Protein AF-A0A350QE19-F1 (afdb_monomer)

Nearest PDB structures (foldseek):
  6smo-assembly1_C  TM=6.722E-01  e=1.053E-02  Photorhabdus laumondii subsp. laumondii TTO1
  6riw-assembly1_A  TM=6.433E-01  e=1.201E-02  Moritella marina
  7n7z-assembly1_B-2  TM=5.601E-01  e=2.483E-01  Syntrophomonas wolfei subsp. wolfei str. Goettingen G311
  5bp1-assembly1_A  TM=6.910E-01  e=1.375E+00  Mycolicibacterium smegmatis MC2 155
  5yo9-assembly1_B  TM=4.402E-01  e=1.673E-01  Acinetobacter baumannii

Secondary structure (DSSP, 8-state):
------------------TTTT---------S----------SEEEEEEEEEEEE---TTSHHHHHHHHHHHHHHT-SS-EEEEE---SS-HHHHHHHGGGGGGGGGG--TT-EEE-THHHH---GGGHHHHHHHHHHHHHHTTS--SEEEEEEE-TTSEEEEEEEEEEE---S---

pLDDT: mean 78.18, std 20.85, range [31.59, 98.0]

Sequence (177 aa):
MEQAAMTRAAAKVGQDADYSENLETEQIVWSEAAVAMALTQSDTGLRCHYLASDATVSTETDELAIGNLFDGASANTDGPLSWLYLADNGSSATTACWQPHYPRLAPVIDAATQLSFPAYFTGELGAAGGVYRLLHLYLGYLNAGHRGFTLQCEISQRLYRAVAVFSWQQASNISDS

Solvent-accessible surface area (backbone atoms only — not comparable to full-atom values): 11108 Å² total; per-residue (Å²): 142,81,82,85,85,81,87,75,87,76,82,84,81,84,74,81,77,78,77,78,81,76,75,72,71,72,79,81,78,70,71,94,63,84,86,89,82,87,87,74,94,65,64,54,48,81,39,77,70,38,75,51,71,46,80,51,87,60,91,87,60,68,83,54,55,54,37,53,47,34,41,52,47,38,75,55,44,99,54,56,30,35,33,35,34,51,53,43,65,87,45,69,70,52,38,61,67,45,59,86,39,51,71,51,35,52,91,24,50,56,96,76,40,40,83,44,52,67,30,78,78,73,44,88,53,67,86,39,41,61,57,52,49,50,50,53,52,51,52,28,41,76,69,66,74,44,65,66,32,32,38,41,38,42,70,47,96,74,48,38,32,36,35,37,33,33,30,78,44,65,66,73,75,96,74,88,127

Mean predicted aligned error: 12.22 Å

Foldseek 3Di:
DDDDDDDDDDDDDDDPPPPVPDPPVPPPPPQPDDDDDDDDDDLKFKDWQDKDKDQDQDPPPQQVRLLVQLLRVQVRFPAAAQEEEAPDQPDPVSCVSHVVNVCSNVSRHDPNYYYDHCCPVVPDSAPCPQVVVVVVVGVCVVVVVDAGKYKHWDAHPSGMIMIIIIHMDGNDDPPDD

Structure (mmCIF, N/CA/C/O backbone):
data_AF-A0A350QE19-F1
#
_entry.id   AF-A0A350QE19-F1
#
loop_
_atom_site.group_PDB
_atom_site.id
_atom_site.type_symbol
_atom_site.label_atom_id
_atom_site.label_alt_id
_atom_site.label_comp_id
_atom_site.label_asym_id
_atom_site.label_entity_id
_atom_site.label_seq_id
_atom_site.pdbx_PDB_ins_code
_atom_site.Cartn_x
_atom_site.Cartn_y
_atom_site.Cartn_z
_atom_site.occupancy
_atom_site.B_iso_or_equiv
_atom_site.auth_seq_id
_atom_site.auth_comp_id
_atom_site.auth_asym_id
_atom_site.auth_atom_id
_atom_site.pdbx_PDB_model_num
ATOM 1 N N . MET A 1 1 ? 24.628 -39.185 -76.462 1.00 40.03 1 MET A N 1
ATOM 2 C CA . MET A 1 1 ? 24.844 -40.217 -75.432 1.00 40.03 1 MET A CA 1
ATOM 3 C C . MET A 1 1 ? 25.310 -39.463 -74.201 1.00 40.03 1 MET A C 1
ATOM 5 O O . MET A 1 1 ? 26.484 -39.155 -74.103 1.00 40.03 1 MET A O 1
ATOM 9 N N . GLU A 1 2 ? 24.374 -39.039 -73.358 1.00 31.59 2 GLU A N 1
ATOM 10 C CA . GLU A 1 2 ? 24.668 -38.315 -72.119 1.00 31.59 2 GLU A CA 1
ATOM 11 C C . GLU A 1 2 ? 23.571 -38.706 -71.123 1.00 31.59 2 GLU A C 1
ATOM 13 O O . GLU A 1 2 ? 22.381 -38.581 -71.414 1.00 31.59 2 GLU A O 1
ATOM 18 N N . GLN A 1 3 ? 23.989 -39.373 -70.048 1.00 33.69 3 GLN A N 1
ATOM 19 C CA . GLN A 1 3 ? 23.134 -40.053 -69.078 1.00 33.69 3 GLN A CA 1
ATOM 20 C C . GLN A 1 3 ? 22.582 -39.077 -68.038 1.00 33.69 3 GLN A C 1
ATOM 22 O O . GLN A 1 3 ? 23.280 -38.191 -67.554 1.00 33.69 3 GLN A O 1
ATOM 27 N N . ALA A 1 4 ? 21.324 -39.312 -67.667 1.00 34.12 4 ALA A N 1
ATOM 28 C CA . ALA A 1 4 ? 20.612 -38.652 -66.586 1.00 34.12 4 ALA A CA 1
ATOM 29 C C . ALA A 1 4 ? 21.272 -38.907 -65.218 1.00 34.12 4 ALA A C 1
ATOM 31 O O . ALA A 1 4 ? 21.494 -40.056 -64.833 1.00 34.12 4 ALA A O 1
ATOM 32 N N . ALA A 1 5 ? 21.519 -37.839 -64.457 1.00 35.97 5 ALA A N 1
ATOM 33 C CA . ALA A 1 5 ? 21.893 -37.915 -63.050 1.00 35.97 5 ALA A CA 1
ATOM 34 C C . ALA A 1 5 ? 20.628 -37.888 -62.178 1.00 35.97 5 ALA A C 1
ATOM 36 O O . ALA A 1 5 ? 19.923 -36.886 -62.083 1.00 35.97 5 ALA A O 1
ATOM 37 N N . MET A 1 6 ? 20.342 -39.031 -61.562 1.00 33.28 6 MET A N 1
ATOM 38 C CA . MET A 1 6 ? 19.255 -39.264 -60.620 1.00 33.28 6 MET A CA 1
ATOM 39 C C . MET A 1 6 ? 19.839 -39.156 -59.203 1.00 33.28 6 MET A C 1
ATOM 41 O O . MET A 1 6 ? 20.458 -40.100 -58.714 1.00 33.28 6 MET A O 1
ATOM 45 N N . THR A 1 7 ? 19.699 -38.004 -58.543 1.00 33.50 7 THR A N 1
ATOM 46 C CA . THR A 1 7 ? 20.191 -37.828 -57.165 1.00 33.50 7 THR A CA 1
ATOM 47 C C . THR A 1 7 ? 19.128 -38.300 -56.179 1.00 33.50 7 THR A C 1
ATOM 49 O O . THR A 1 7 ? 18.079 -37.682 -56.006 1.00 33.50 7 THR A O 1
ATOM 52 N N . ARG A 1 8 ? 19.396 -39.449 -55.558 1.00 35.69 8 ARG A N 1
ATOM 53 C CA . ARG A 1 8 ? 18.557 -40.113 -54.559 1.00 35.69 8 ARG A CA 1
ATOM 54 C C . ARG A 1 8 ? 18.726 -39.412 -53.207 1.00 35.69 8 ARG A C 1
ATOM 56 O O . ARG A 1 8 ? 19.848 -39.253 -52.734 1.00 35.69 8 ARG A O 1
ATOM 63 N N . ALA A 1 9 ? 17.616 -39.016 -52.588 1.00 34.84 9 ALA A N 1
ATOM 64 C CA . ALA A 1 9 ? 17.582 -38.516 -51.218 1.00 34.84 9 ALA A CA 1
ATOM 65 C C . ALA A 1 9 ? 18.086 -39.597 -50.246 1.00 34.84 9 ALA A C 1
ATOM 67 O O . ALA A 1 9 ? 17.521 -40.690 -50.181 1.00 34.84 9 ALA A O 1
ATOM 68 N N . ALA A 1 10 ? 19.142 -39.290 -49.495 1.00 35.25 10 ALA A N 1
ATOM 69 C CA . ALA A 1 10 ? 19.570 -40.075 -48.348 1.00 35.25 10 ALA A CA 1
ATOM 70 C C . ALA A 1 10 ? 19.048 -39.385 -47.082 1.00 35.25 10 ALA A C 1
ATOM 72 O O . ALA A 1 10 ? 19.547 -38.334 -46.685 1.00 35.25 10 ALA A O 1
ATOM 73 N N . ALA A 1 11 ? 18.017 -39.969 -46.473 1.00 34.09 11 ALA A N 1
ATOM 74 C CA . ALA A 1 11 ? 17.573 -39.602 -45.138 1.00 34.09 11 ALA A CA 1
ATOM 75 C C . ALA A 1 11 ? 18.683 -39.949 -44.135 1.00 34.09 11 ALA A C 1
ATOM 77 O O . ALA A 1 11 ? 19.034 -41.120 -43.975 1.00 34.09 11 ALA A O 1
ATOM 78 N N . LYS A 1 12 ? 19.246 -38.938 -43.466 1.00 36.62 12 LYS A N 1
ATOM 79 C CA . LYS A 1 12 ? 20.080 -39.143 -42.280 1.00 36.62 12 LYS A CA 1
ATOM 80 C C . LYS A 1 12 ? 19.150 -39.361 -41.089 1.00 36.62 12 LYS A C 1
ATOM 82 O O . LYS A 1 12 ? 18.553 -38.424 -40.575 1.00 36.62 12 LYS A O 1
ATOM 87 N N . VAL A 1 13 ? 19.009 -40.624 -40.707 1.00 39.75 13 VAL A N 1
ATOM 88 C CA . VAL A 1 13 ? 18.478 -41.050 -39.411 1.00 39.75 13 VAL A CA 1
ATOM 89 C C . VAL A 1 13 ? 19.600 -40.899 -38.383 1.00 39.75 13 VAL A C 1
ATOM 91 O O . VAL A 1 13 ? 20.713 -41.356 -38.638 1.00 39.75 13 VAL A O 1
ATOM 94 N N . GLY A 1 14 ? 19.297 -40.276 -37.242 1.00 44.25 14 GLY A N 1
ATOM 95 C CA . GLY A 1 14 ? 20.167 -40.247 -36.063 1.00 44.25 14 GLY A CA 1
ATOM 96 C C . GLY A 1 14 ? 20.871 -38.912 -35.825 1.00 44.25 14 GLY A C 1
ATOM 97 O O . GLY A 1 14 ? 22.068 -38.783 -36.065 1.00 44.25 14 GLY A O 1
ATOM 98 N N . GLN A 1 15 ? 20.133 -37.937 -35.306 1.00 39.66 15 GLN A N 1
ATOM 99 C CA . GLN A 1 15 ? 20.681 -36.978 -34.353 1.00 39.66 15 GLN A CA 1
ATOM 100 C C . GLN A 1 15 ? 19.755 -37.045 -33.149 1.00 39.66 15 GLN A C 1
ATOM 102 O O . GLN A 1 15 ? 18.624 -36.563 -33.209 1.00 39.66 15 GLN A O 1
ATOM 107 N N . ASP A 1 16 ? 20.214 -37.738 -32.108 1.00 39.22 16 ASP A N 1
ATOM 108 C CA . ASP A 1 16 ? 19.653 -37.592 -30.775 1.00 39.22 16 ASP A CA 1
ATOM 109 C C . ASP A 1 16 ? 19.649 -36.093 -30.484 1.00 39.22 16 ASP A C 1
ATOM 111 O O . ASP A 1 16 ? 20.692 -35.437 -30.523 1.00 39.22 16 ASP A O 1
ATOM 115 N N . ALA A 1 17 ? 18.451 -35.534 -30.344 1.00 41.03 17 ALA A N 1
ATOM 116 C CA . ALA A 1 17 ? 18.286 -34.149 -29.974 1.00 41.03 17 ALA A CA 1
ATOM 117 C C . ALA A 1 17 ? 18.880 -33.998 -28.576 1.00 41.03 17 ALA A C 1
ATOM 119 O O . ALA A 1 17 ? 18.312 -34.468 -27.588 1.00 41.03 17 ALA A O 1
ATOM 120 N N . ASP A 1 18 ? 20.062 -33.397 -28.521 1.00 43.66 18 ASP A N 1
ATOM 121 C CA . ASP A 1 18 ? 20.665 -32.970 -27.280 1.00 43.66 18 ASP A CA 1
ATOM 122 C C . ASP A 1 18 ? 19.833 -31.802 -26.739 1.00 43.66 18 ASP A C 1
ATOM 124 O O . ASP A 1 18 ? 20.042 -30.639 -27.067 1.00 43.66 18 ASP A O 1
ATOM 128 N N . TYR A 1 19 ? 18.803 -32.142 -25.967 1.00 44.62 19 TYR A N 1
ATOM 129 C CA . TYR A 1 19 ? 17.981 -31.192 -25.223 1.00 44.62 19 TYR A CA 1
ATOM 130 C C . TYR A 1 19 ? 18.676 -30.723 -23.930 1.00 44.62 19 TYR A C 1
ATOM 132 O O . TYR A 1 19 ? 18.008 -30.169 -23.058 1.00 44.62 19 TYR A O 1
ATOM 140 N N . SER A 1 20 ? 19.982 -30.972 -23.752 1.00 43.00 20 SER A N 1
ATOM 141 C CA . SER A 1 20 ? 20.686 -30.620 -22.512 1.00 43.00 20 SER A CA 1
ATOM 142 C C . SER A 1 20 ? 21.240 -29.190 -22.466 1.00 43.00 20 SER A C 1
ATOM 144 O O . SER A 1 20 ? 21.599 -28.720 -21.388 1.00 43.00 20 SER A O 1
ATOM 146 N N . GLU A 1 21 ? 21.208 -28.437 -23.567 1.00 43.97 21 GLU A N 1
ATOM 147 C CA . GLU A 1 21 ? 21.574 -27.016 -23.581 1.00 43.97 21 GLU A CA 1
ATOM 148 C C . GLU A 1 21 ? 20.313 -26.143 -23.605 1.00 43.97 21 GLU A C 1
ATOM 150 O O . GLU A 1 21 ? 19.701 -25.972 -24.655 1.00 43.97 21 GLU A O 1
ATOM 155 N N . ASN A 1 22 ? 19.901 -25.671 -22.419 1.00 43.34 22 ASN A N 1
ATOM 156 C CA . ASN A 1 22 ? 19.022 -24.514 -22.115 1.00 43.34 22 ASN A CA 1
ATOM 157 C C . ASN A 1 22 ? 18.223 -24.700 -20.813 1.00 43.34 22 ASN A C 1
ATOM 159 O O . ASN A 1 22 ? 17.293 -23.946 -20.533 1.00 43.34 22 ASN A O 1
ATOM 163 N N . LEU A 1 23 ? 18.596 -25.654 -19.958 1.00 44.62 23 LEU A N 1
ATOM 164 C CA . LEU A 1 23 ? 18.319 -25.506 -18.532 1.00 44.62 23 LEU A CA 1
ATOM 165 C C . LEU A 1 23 ? 19.355 -24.528 -17.976 1.00 44.62 23 LEU A C 1
ATOM 167 O O . LEU A 1 23 ? 20.295 -24.928 -17.291 1.00 44.62 23 LEU A O 1
ATOM 171 N N . GLU A 1 24 ? 19.196 -23.238 -18.298 1.00 50.03 24 GLU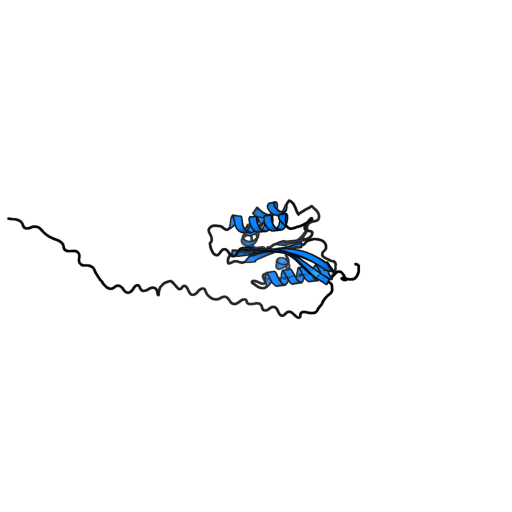 A N 1
ATOM 172 C CA . GLU A 1 24 ? 19.679 -22.193 -17.403 1.00 50.03 24 GLU A CA 1
ATOM 173 C C . GLU A 1 24 ? 19.047 -22.519 -16.053 1.00 50.03 24 GLU A C 1
ATOM 175 O O . GLU A 1 24 ? 17.851 -22.333 -15.836 1.00 50.03 24 GLU A O 1
ATOM 180 N N . THR A 1 25 ? 19.825 -23.147 -15.175 1.00 47.91 25 THR A N 1
ATOM 181 C CA . THR A 1 25 ? 19.445 -23.332 -13.786 1.00 47.91 25 THR A CA 1
ATOM 182 C C . THR A 1 25 ? 19.297 -21.931 -13.230 1.00 47.91 25 THR A C 1
ATOM 184 O O . THR A 1 25 ? 20.300 -21.328 -12.844 1.00 47.91 25 THR A O 1
ATOM 187 N N . GLU A 1 26 ? 18.072 -21.394 -13.268 1.00 53.19 26 GLU A N 1
ATOM 188 C CA . GLU A 1 26 ? 17.707 -20.176 -12.561 1.00 53.19 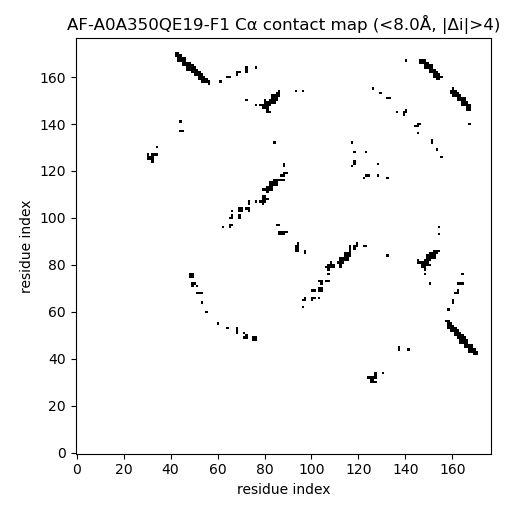26 GLU A CA 1
ATOM 189 C C . GLU A 1 26 ? 18.337 -20.297 -11.181 1.00 53.19 26 GLU A C 1
ATOM 191 O O . GLU A 1 26 ? 18.044 -21.234 -10.430 1.00 53.19 26 GLU A O 1
ATOM 196 N N . GLN A 1 27 ? 19.287 -19.413 -10.885 1.00 52.06 27 GLN A N 1
ATOM 197 C CA . GLN A 1 27 ? 19.938 -19.404 -9.593 1.00 52.06 27 GLN A CA 1
ATOM 198 C C . GLN A 1 27 ? 18.825 -19.220 -8.561 1.00 52.06 27 GLN A C 1
ATOM 200 O O . GLN A 1 27 ? 18.194 -18.166 -8.502 1.00 52.06 27 GLN A O 1
ATOM 205 N N . ILE A 1 28 ? 18.530 -20.279 -7.802 1.00 54.31 28 ILE A N 1
ATOM 206 C CA . ILE A 1 28 ? 17.486 -20.260 -6.781 1.00 54.31 28 ILE A CA 1
ATOM 207 C C . ILE A 1 28 ? 17.972 -19.309 -5.689 1.00 54.31 28 ILE A C 1
ATOM 209 O O . ILE A 1 28 ? 18.742 -19.687 -4.805 1.00 54.31 28 ILE A O 1
ATOM 213 N N . VAL A 1 29 ? 17.554 -18.049 -5.781 1.00 55.59 29 VAL A N 1
ATOM 214 C CA . VAL A 1 29 ? 17.729 -17.073 -4.712 1.00 55.59 29 VAL A CA 1
ATOM 215 C C . VAL A 1 29 ? 16.682 -17.404 -3.662 1.00 55.59 29 VAL A C 1
ATOM 217 O O . VAL A 1 29 ? 15.491 -17.132 -3.825 1.00 55.59 29 VAL A O 1
ATOM 220 N N . TRP A 1 30 ? 17.124 -18.069 -2.601 1.00 50.62 30 TRP A N 1
ATOM 221 C CA . TRP A 1 30 ? 16.296 -18.311 -1.431 1.00 50.62 30 TRP A CA 1
ATOM 222 C C . TRP A 1 30 ? 15.903 -16.972 -0.810 1.00 50.62 30 TRP A C 1
ATOM 224 O O . TRP A 1 30 ? 16.721 -16.058 -0.725 1.00 50.62 30 TRP A O 1
ATOM 234 N N . SER A 1 31 ? 14.649 -16.857 -0.372 1.00 54.69 31 SER A N 1
ATOM 235 C CA . SER A 1 31 ? 14.209 -15.706 0.417 1.00 54.69 31 SER A CA 1
ATOM 236 C C . SER A 1 31 ? 15.119 -15.576 1.642 1.00 54.69 31 SER A C 1
ATOM 238 O O . SER A 1 31 ? 15.143 -16.471 2.484 1.00 54.69 31 SER A O 1
ATOM 240 N N . GLU A 1 32 ? 15.859 -14.472 1.756 1.00 60.97 32 GLU A N 1
ATOM 241 C CA . GLU A 1 32 ? 16.765 -14.200 2.887 1.00 60.97 32 GLU A CA 1
ATOM 242 C C . GLU A 1 32 ? 16.019 -13.889 4.195 1.00 60.97 32 GLU A C 1
ATOM 244 O O . GLU A 1 32 ? 16.631 -13.582 5.217 1.00 60.97 32 GLU A O 1
ATOM 249 N N . ALA A 1 33 ? 14.687 -13.959 4.185 1.00 62.00 33 ALA A N 1
ATOM 250 C CA . ALA A 1 33 ? 13.861 -13.559 5.304 1.00 62.00 33 ALA A CA 1
ATOM 251 C C . ALA A 1 33 ? 12.913 -14.673 5.753 1.00 62.00 33 ALA A C 1
ATOM 253 O O . ALA A 1 33 ? 12.223 -15.302 4.947 1.00 62.00 33 ALA A O 1
ATOM 254 N N . ALA A 1 34 ? 12.850 -14.857 7.072 1.00 67.44 34 ALA A N 1
ATOM 255 C CA . ALA A 1 34 ? 11.889 -15.710 7.753 1.00 67.44 34 ALA A CA 1
ATOM 256 C C . ALA A 1 34 ? 10.951 -14.844 8.599 1.00 67.44 34 ALA A C 1
ATOM 258 O O . ALA A 1 34 ? 11.397 -13.956 9.326 1.00 67.44 34 ALA A O 1
ATOM 259 N N . VAL A 1 35 ? 9.652 -15.126 8.527 1.00 67.00 35 VAL A N 1
ATOM 260 C CA . VAL A 1 35 ? 8.642 -14.488 9.375 1.00 67.00 35 VAL A CA 1
ATOM 261 C C . VAL A 1 35 ? 8.122 -15.533 10.348 1.00 67.00 35 VAL A C 1
ATOM 263 O O . VAL A 1 35 ? 7.530 -16.530 9.940 1.00 67.00 35 VAL A O 1
ATOM 266 N N . ALA A 1 36 ? 8.330 -15.298 11.640 1.00 74.62 36 ALA A N 1
ATOM 267 C CA . ALA A 1 36 ? 7.689 -16.065 12.697 1.00 74.62 36 ALA A CA 1
ATOM 268 C C . ALA A 1 36 ? 6.431 -15.321 13.156 1.00 74.62 36 ALA A C 1
ATOM 270 O O . ALA A 1 36 ? 6.490 -14.133 13.471 1.00 74.62 36 ALA A O 1
ATOM 271 N N . MET A 1 37 ? 5.295 -16.016 13.201 1.00 66.44 37 MET A N 1
ATOM 272 C CA . MET A 1 37 ? 4.030 -15.457 13.678 1.00 66.44 37 MET A CA 1
ATOM 273 C C . MET A 1 37 ? 3.521 -16.267 14.867 1.00 66.44 37 MET A C 1
ATOM 275 O O . MET A 1 37 ? 3.433 -17.491 14.793 1.00 66.44 37 MET A O 1
ATOM 279 N N . ALA A 1 38 ? 3.147 -15.576 15.941 1.00 78.12 38 ALA A N 1
ATOM 280 C CA . ALA A 1 38 ? 2.375 -16.146 17.036 1.00 78.12 38 ALA A CA 1
ATOM 281 C C . ALA A 1 38 ? 0.932 -15.657 16.897 1.00 78.12 38 ALA A C 1
ATOM 283 O O . ALA A 1 38 ? 0.674 -14.456 16.954 1.00 78.12 38 ALA A O 1
ATOM 284 N N . LEU A 1 39 ? 0.004 -16.583 16.664 1.00 76.44 39 LEU A N 1
ATOM 285 C CA . LEU A 1 39 ? -1.405 -16.263 16.468 1.00 76.44 39 LEU A CA 1
ATOM 286 C C . LEU A 1 39 ? -2.160 -16.448 17.782 1.00 76.44 39 LEU A C 1
ATOM 288 O O . LEU A 1 39 ? -2.101 -17.511 18.399 1.00 76.44 39 LEU A O 1
ATOM 292 N N . THR A 1 40 ? -2.893 -15.418 18.187 1.00 79.31 40 THR A N 1
ATOM 293 C CA . THR A 1 40 ? -3.809 -15.445 19.330 1.00 79.31 40 THR A CA 1
ATOM 294 C C . THR A 1 40 ? -5.194 -15.021 18.870 1.00 79.31 40 THR A C 1
ATOM 296 O O . THR A 1 40 ? -5.322 -14.191 17.970 1.00 79.31 40 THR A O 1
ATOM 299 N N . GLN A 1 41 ? -6.239 -15.564 19.493 1.00 84.38 41 GLN A N 1
ATOM 300 C CA . GLN A 1 41 ? -7.596 -15.087 19.249 1.00 84.38 41 GLN A CA 1
ATOM 301 C C . GLN A 1 41 ? -7.714 -13.621 19.694 1.00 84.38 41 GLN A C 1
ATOM 303 O O . GLN A 1 41 ? -7.222 -13.252 20.759 1.00 84.38 41 GLN A O 1
ATOM 308 N N . SER A 1 42 ? -8.346 -12.795 18.863 1.00 85.75 42 SER A N 1
ATOM 309 C CA . SER A 1 42 ? -8.612 -11.385 19.137 1.00 85.75 42 SER A CA 1
ATOM 310 C C . SER A 1 42 ? -9.991 -11.027 18.604 1.00 85.75 42 SER A C 1
ATOM 312 O O . SER A 1 42 ? -10.355 -11.435 17.501 1.00 85.75 42 SER A O 1
ATOM 314 N N . ASP A 1 43 ? -10.720 -10.211 19.359 1.00 87.69 43 ASP A N 1
ATOM 315 C CA . ASP A 1 43 ? -12.001 -9.640 18.935 1.00 87.69 43 ASP A CA 1
ATOM 316 C C . ASP A 1 43 ? -11.803 -8.395 18.065 1.00 87.69 43 ASP A C 1
ATOM 318 O O . ASP A 1 43 ? -12.751 -7.693 17.745 1.00 87.69 43 ASP A O 1
ATOM 322 N N . THR A 1 44 ? -10.568 -8.067 17.694 1.00 89.94 44 THR A N 1
ATOM 323 C CA . THR A 1 44 ? -10.255 -6.982 16.762 1.00 89.94 44 THR A CA 1
ATOM 324 C C . THR A 1 44 ? -9.123 -7.385 15.833 1.00 89.94 44 THR A C 1
ATOM 326 O O . THR A 1 44 ? -8.256 -8.182 16.201 1.00 89.94 44 THR A O 1
ATOM 329 N N . GLY A 1 45 ? -9.108 -6.837 14.624 1.00 91.62 45 GLY A N 1
ATOM 330 C CA . GLY A 1 45 ? -8.033 -7.118 13.686 1.00 91.62 45 GLY A CA 1
ATOM 331 C C . GLY A 1 45 ? -8.249 -6.513 12.313 1.00 91.62 45 GLY A C 1
ATOM 332 O O . GLY A 1 45 ? -9.186 -5.749 12.075 1.00 91.62 45 GLY A O 1
ATOM 333 N N . LEU A 1 46 ? -7.370 -6.896 11.390 1.00 92.56 46 LEU A N 1
ATOM 334 C CA . LEU A 1 46 ? -7.499 -6.523 9.991 1.00 92.56 46 LEU A CA 1
ATOM 335 C C . LEU A 1 46 ? -8.621 -7.310 9.323 1.00 92.56 46 LEU A C 1
ATOM 337 O O . LEU A 1 46 ? -8.724 -8.530 9.455 1.00 92.56 46 LEU A O 1
ATOM 341 N N . ARG A 1 47 ? -9.429 -6.595 8.551 1.00 92.81 47 ARG A N 1
ATOM 342 C CA . ARG A 1 47 ? -10.340 -7.152 7.560 1.00 92.81 47 ARG A CA 1
ATOM 343 C C . ARG A 1 47 ? -9.760 -6.886 6.184 1.00 92.81 47 ARG A C 1
ATOM 345 O O . ARG A 1 47 ? -9.500 -5.734 5.858 1.00 92.81 47 ARG A O 1
ATOM 352 N N . CYS A 1 48 ? -9.58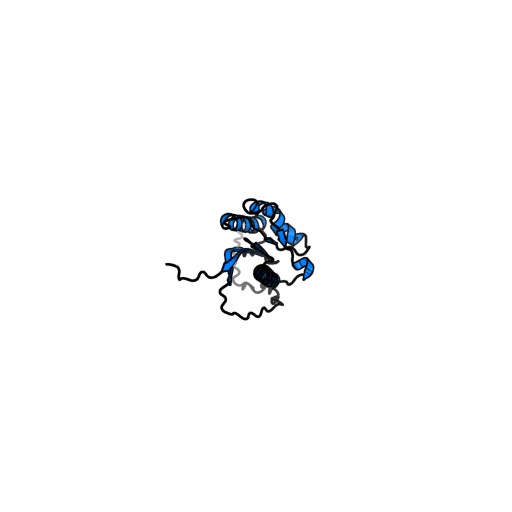6 -7.933 5.389 1.00 94.81 48 CYS A N 1
ATOM 353 C CA . CYS A 1 48 ? -9.251 -7.808 3.976 1.00 94.81 48 CYS A CA 1
ATOM 354 C C . CYS A 1 48 ? -10.552 -7.692 3.169 1.00 94.81 48 CYS A C 1
ATOM 356 O O . CYS A 1 48 ? -11.404 -8.574 3.263 1.00 94.81 48 CYS A O 1
ATOM 358 N N . HIS A 1 49 ? -10.721 -6.598 2.428 1.00 94.75 49 HIS A N 1
ATOM 359 C CA . HIS A 1 49 ? -11.896 -6.346 1.576 1.00 94.75 49 HIS A CA 1
ATOM 360 C C . HIS A 1 49 ? -11.639 -6.724 0.127 1.00 94.75 49 HIS A C 1
ATOM 362 O O . HIS A 1 49 ? -12.529 -7.208 -0.563 1.00 94.75 49 HIS A O 1
ATOM 368 N N . TYR A 1 50 ? -10.400 -6.539 -0.313 1.00 96.81 50 TYR A N 1
ATOM 369 C CA . TYR A 1 50 ? -9.958 -6.864 -1.654 1.00 96.81 50 TYR A CA 1
ATOM 370 C C . TYR A 1 50 ? -8.546 -7.427 -1.584 1.00 96.81 50 TYR A C 1
ATOM 372 O O . TYR A 1 50 ? -7.706 -6.894 -0.864 1.00 96.81 50 TYR A O 1
ATOM 380 N N . LEU A 1 51 ? -8.294 -8.494 -2.335 1.00 96.19 51 LEU A N 1
ATOM 381 C CA . LEU A 1 51 ? -6.969 -9.053 -2.557 1.00 96.19 51 LEU A CA 1
ATOM 382 C C . LEU A 1 51 ? -6.925 -9.576 -3.985 1.00 96.19 51 LEU A C 1
ATOM 384 O O . LEU A 1 51 ? -7.713 -10.444 -4.357 1.00 96.19 51 LEU A O 1
ATOM 388 N N . ALA A 1 52 ? -5.979 -9.073 -4.760 1.00 94.94 52 ALA A N 1
ATOM 389 C CA . ALA A 1 52 ? -5.688 -9.589 -6.081 1.00 94.94 52 ALA A CA 1
ATOM 390 C C . ALA A 1 52 ? -4.183 -9.590 -6.306 1.00 94.94 52 ALA A C 1
ATOM 392 O O . ALA A 1 52 ? -3.461 -8.717 -5.818 1.00 94.94 52 ALA A O 1
ATOM 393 N N . SER A 1 53 ? -3.717 -10.571 -7.064 1.00 91.38 53 SER A N 1
ATOM 394 C CA . SER A 1 53 ? -2.332 -10.649 -7.491 1.00 91.38 53 SER A CA 1
ATOM 395 C C . SER A 1 53 ? -2.251 -11.002 -8.959 1.00 91.38 53 SER A C 1
ATOM 397 O O . SER A 1 53 ? -3.050 -11.792 -9.457 1.00 91.38 53 SER A O 1
ATOM 399 N N . ASP A 1 54 ? -1.236 -10.460 -9.607 1.00 86.62 54 ASP A N 1
ATOM 400 C CA . ASP A 1 54 ? -0.830 -10.801 -10.953 1.00 86.62 54 ASP A CA 1
ATOM 401 C C . ASP A 1 54 ? 0.567 -11.423 -10.888 1.00 86.62 54 ASP A C 1
ATOM 403 O O . ASP A 1 54 ? 1.483 -10.873 -10.274 1.00 86.62 54 ASP A O 1
ATOM 407 N N . ALA A 1 55 ? 0.703 -12.609 -11.471 1.00 78.44 55 ALA A N 1
ATOM 408 C CA . ALA A 1 55 ? 1.947 -13.363 -11.529 1.00 78.44 55 ALA A CA 1
ATOM 409 C C . ALA A 1 55 ? 2.287 -13.605 -12.999 1.00 78.44 55 ALA A C 1
ATOM 411 O O . ALA A 1 55 ? 2.209 -14.727 -13.500 1.00 78.44 55 ALA A O 1
ATOM 412 N N . THR A 1 56 ? 2.594 -12.528 -13.715 1.00 67.25 56 THR A N 1
ATOM 413 C CA . THR A 1 56 ? 2.983 -12.615 -15.122 1.00 67.25 56 THR A CA 1
ATOM 414 C C . THR A 1 56 ? 4.491 -12.823 -15.218 1.00 67.25 56 THR A C 1
ATOM 416 O O . THR A 1 56 ? 5.255 -11.998 -14.742 1.00 67.25 56 THR A O 1
ATOM 419 N N . VAL A 1 57 ? 4.937 -13.919 -15.837 1.00 56.00 57 VAL A N 1
ATOM 420 C CA . VAL A 1 57 ? 6.374 -14.224 -16.043 1.00 56.00 57 VAL A CA 1
ATOM 421 C C . VAL A 1 57 ? 6.902 -13.625 -17.363 1.00 56.00 57 VAL A C 1
ATOM 423 O O . VAL A 1 57 ? 8.089 -13.708 -17.659 1.00 56.00 57 VAL A O 1
ATOM 426 N N . SER A 1 58 ? 6.038 -13.006 -18.177 1.00 53.34 58 SER A N 1
ATOM 427 C CA . SER A 1 58 ? 6.388 -12.455 -19.492 1.00 53.34 58 SER A CA 1
ATOM 428 C C . SER A 1 58 ? 6.582 -10.937 -19.473 1.00 53.34 58 SER A C 1
ATOM 430 O O . SER A 1 58 ? 5.701 -10.199 -19.043 1.00 53.34 58 SER A O 1
ATOM 432 N N . THR A 1 59 ? 7.685 -10.476 -20.061 1.00 53.88 59 THR A N 1
ATOM 433 C CA . THR A 1 59 ? 8.103 -9.065 -20.168 1.00 53.88 59 THR A CA 1
ATOM 434 C C . THR A 1 59 ? 7.278 -8.209 -21.142 1.00 53.88 59 THR A C 1
ATOM 436 O O . THR A 1 59 ? 7.565 -7.029 -21.313 1.00 53.88 59 THR A O 1
ATOM 439 N N . GLU A 1 60 ? 6.284 -8.777 -21.834 1.00 52.19 60 GLU A N 1
ATOM 440 C CA . GLU A 1 60 ? 5.585 -8.116 -22.953 1.00 52.19 60 GLU A CA 1
ATOM 441 C C . GLU A 1 60 ? 4.247 -7.444 -22.572 1.00 52.19 60 GLU A C 1
ATOM 443 O O . GLU A 1 60 ? 3.680 -6.712 -23.380 1.00 52.19 60 GLU A O 1
ATOM 448 N N . THR A 1 61 ? 3.740 -7.635 -21.347 1.00 50.47 61 THR A N 1
ATOM 449 C CA . THR A 1 61 ? 2.393 -7.176 -20.921 1.00 50.47 61 THR A CA 1
ATOM 450 C C . THR A 1 61 ? 2.382 -6.405 -19.592 1.00 50.47 61 THR A C 1
ATOM 452 O O . THR A 1 61 ? 1.413 -6.453 -18.833 1.00 50.47 61 THR A O 1
ATOM 455 N N . ASP A 1 62 ? 3.451 -5.666 -19.296 1.00 56.88 62 ASP A N 1
ATOM 456 C CA . ASP A 1 62 ? 3.685 -5.084 -17.966 1.00 56.88 62 ASP A CA 1
ATOM 457 C C . ASP A 1 62 ? 2.842 -3.842 -17.618 1.00 56.88 62 ASP A C 1
ATOM 459 O O . ASP A 1 62 ? 2.521 -3.639 -16.446 1.00 56.88 62 ASP A O 1
ATOM 463 N N . GLU A 1 63 ? 2.425 -3.036 -18.600 1.00 60.50 63 GLU A N 1
ATOM 464 C CA . GLU A 1 63 ? 1.719 -1.768 -18.333 1.00 60.50 63 GLU A CA 1
ATOM 465 C C . GLU A 1 63 ? 0.240 -1.941 -17.935 1.00 60.50 63 GLU A C 1
ATOM 467 O O . GLU A 1 63 ? -0.364 -1.032 -17.377 1.00 60.50 63 GLU A O 1
ATOM 472 N N . LEU A 1 64 ? -0.401 -3.084 -18.197 1.00 69.50 64 LEU A N 1
ATOM 473 C CA . LEU A 1 64 ? -1.832 -3.245 -17.882 1.00 69.50 64 LEU A CA 1
ATOM 474 C C . LEU A 1 64 ? -2.086 -3.893 -16.515 1.00 69.50 64 LEU A C 1
ATOM 476 O O . LEU A 1 64 ? -3.143 -3.670 -15.923 1.00 69.50 64 LEU A O 1
ATOM 480 N N . ALA A 1 65 ? -1.127 -4.658 -15.988 1.00 84.50 65 ALA A N 1
ATOM 481 C CA . ALA A 1 65 ? -1.333 -5.489 -14.804 1.00 84.50 65 ALA A CA 1
ATOM 482 C C . ALA A 1 65 ? -1.607 -4.665 -13.533 1.00 84.50 65 ALA A C 1
ATOM 484 O O . ALA A 1 65 ? -2.636 -4.856 -12.885 1.00 84.50 65 ALA A O 1
ATOM 485 N N . ILE A 1 66 ? -0.741 -3.696 -13.198 1.00 90.50 66 ILE A N 1
ATOM 486 C CA . ILE A 1 66 ? -0.966 -2.816 -12.033 1.00 90.50 66 ILE A CA 1
ATOM 487 C C . ILE A 1 66 ? -2.229 -1.977 -12.214 1.00 90.50 66 ILE A C 1
ATOM 489 O O . ILE A 1 66 ? -2.988 -1.799 -11.262 1.00 90.50 66 ILE A O 1
ATOM 493 N N . GLY A 1 67 ? -2.484 -1.497 -13.433 1.00 92.50 67 GLY A N 1
ATOM 494 C CA . GLY A 1 67 ? -3.679 -0.716 -13.712 1.00 92.50 67 GLY A CA 1
ATOM 495 C C . GLY A 1 67 ? -4.965 -1.474 -13.382 1.00 92.50 67 GLY A C 1
ATOM 496 O O . GLY A 1 67 ? -5.818 -0.945 -12.674 1.00 92.50 67 GLY A O 1
ATOM 497 N N . ASN A 1 68 ? -5.062 -2.735 -13.805 1.00 93.12 68 ASN A N 1
ATOM 498 C CA . ASN A 1 68 ? -6.210 -3.591 -13.502 1.00 93.12 68 ASN A CA 1
ATOM 499 C C . ASN A 1 68 ? -6.335 -3.891 -12.000 1.00 93.12 68 ASN A C 1
ATOM 501 O O . ASN A 1 68 ? -7.443 -3.940 -11.468 1.00 93.12 68 ASN A O 1
ATOM 505 N N . LEU A 1 69 ? -5.209 -4.063 -11.297 1.00 95.44 69 LEU A N 1
ATOM 506 C CA . LEU A 1 69 ? -5.216 -4.252 -9.846 1.00 95.44 69 LEU A CA 1
ATOM 507 C C . LEU A 1 69 ? -5.755 -3.011 -9.114 1.00 95.44 69 LEU A C 1
ATOM 509 O O . LEU A 1 69 ? -6.520 -3.158 -8.160 1.00 95.44 69 LEU A O 1
ATOM 513 N N . PHE A 1 70 ? -5.405 -1.805 -9.572 1.00 96.75 70 PHE A N 1
ATOM 514 C CA . PHE A 1 70 ? -5.917 -0.544 -9.023 1.00 96.75 70 PHE A CA 1
ATOM 515 C C . PHE A 1 70 ? -7.385 -0.286 -9.370 1.00 96.75 70 PHE A C 1
ATOM 517 O O . PHE A 1 70 ? -8.126 0.192 -8.509 1.00 96.75 70 PHE A O 1
ATOM 524 N N . ASP A 1 71 ? -7.837 -0.651 -10.571 1.00 96.50 71 ASP A N 1
ATOM 525 C CA . ASP A 1 71 ? -9.263 -0.595 -10.916 1.00 96.50 71 ASP A CA 1
ATOM 526 C C . ASP A 1 71 ? -10.077 -1.526 -10.015 1.00 96.50 71 ASP A C 1
ATOM 528 O O . ASP A 1 71 ? -11.097 -1.123 -9.457 1.00 96.50 71 ASP A O 1
ATOM 532 N N . GLY A 1 72 ? -9.600 -2.759 -9.819 1.00 96.19 72 GLY A N 1
ATOM 533 C CA . GLY A 1 72 ? -10.249 -3.722 -8.937 1.00 96.19 72 GLY A CA 1
ATOM 534 C C . GLY A 1 72 ? -10.287 -3.245 -7.485 1.00 96.19 72 GLY A C 1
ATOM 535 O O . GLY A 1 72 ? -11.333 -3.340 -6.848 1.00 96.19 72 GLY A O 1
ATOM 536 N N . ALA A 1 73 ? -9.204 -2.653 -6.976 1.00 97.25 73 ALA A N 1
ATOM 537 C CA . ALA A 1 73 ? -9.204 -2.058 -5.641 1.00 97.25 73 ALA A CA 1
ATOM 538 C C . ALA A 1 73 ? -10.219 -0.909 -5.527 1.00 97.25 73 ALA A C 1
ATOM 540 O O . ALA A 1 73 ? -10.990 -0.866 -4.571 1.00 97.25 73 ALA A O 1
ATOM 541 N N . SER A 1 74 ? -10.274 -0.024 -6.524 1.00 96.75 74 SER A N 1
ATOM 542 C CA . SER A 1 74 ? -11.210 1.107 -6.543 1.00 96.75 74 SER A CA 1
ATOM 543 C C . SER A 1 74 ? -12.668 0.654 -6.609 1.00 96.75 74 SER A C 1
ATOM 545 O O . SER A 1 74 ? -13.517 1.212 -5.924 1.00 96.75 74 SER A O 1
ATOM 547 N N . ALA A 1 75 ? -12.962 -0.386 -7.390 1.00 95.94 75 ALA A N 1
ATOM 548 C CA . ALA A 1 75 ? -14.310 -0.933 -7.529 1.00 95.94 75 ALA A CA 1
ATOM 549 C C . ALA A 1 75 ? -14.805 -1.686 -6.280 1.00 95.94 75 ALA A C 1
ATOM 551 O O . ALA A 1 75 ? -16.011 -1.843 -6.113 1.00 95.94 75 ALA A O 1
ATOM 552 N N . ASN A 1 76 ? -13.893 -2.162 -5.424 1.00 94.50 76 ASN A N 1
ATOM 553 C CA . ASN A 1 76 ? -14.205 -2.975 -4.240 1.00 94.50 76 ASN A CA 1
ATOM 554 C C . ASN A 1 76 ? -13.926 -2.247 -2.912 1.00 94.50 76 ASN A C 1
ATOM 556 O O . ASN A 1 76 ? -13.836 -2.891 -1.866 1.00 94.50 76 ASN A O 1
ATOM 560 N N . THR A 1 77 ? -13.764 -0.921 -2.936 1.00 94.31 77 THR A N 1
ATOM 561 C CA . THR A 1 77 ? -13.588 -0.115 -1.722 1.00 94.31 77 THR A CA 1
ATOM 562 C C . THR A 1 77 ? -14.790 0.807 -1.537 1.00 94.31 77 THR A C 1
ATOM 564 O O . THR A 1 77 ? -15.033 1.690 -2.353 1.00 94.31 77 THR A O 1
ATOM 567 N N . ASP A 1 78 ? -15.516 0.640 -0.430 1.00 87.75 78 ASP A N 1
ATOM 568 C CA . ASP A 1 78 ? -16.772 1.358 -0.139 1.00 87.75 78 ASP A CA 1
ATOM 569 C C . ASP A 1 78 ? -16.579 2.826 0.315 1.00 87.75 78 ASP A C 1
ATOM 571 O O . ASP A 1 78 ? -17.496 3.451 0.852 1.00 87.75 78 ASP A O 1
ATOM 575 N N . GLY A 1 79 ? -15.384 3.399 0.158 1.00 89.25 79 GLY A N 1
ATOM 576 C CA . GLY A 1 79 ? -15.066 4.752 0.615 1.00 89.25 79 GLY A CA 1
ATOM 577 C C . GLY A 1 79 ? -13.628 5.177 0.311 1.00 89.25 79 GLY A C 1
ATOM 578 O O . GLY A 1 79 ? -12.879 4.420 -0.308 1.00 89.25 79 GLY A O 1
ATOM 579 N N . PRO A 1 80 ? -13.217 6.383 0.743 1.00 95.62 80 PRO A N 1
ATOM 580 C CA . PRO A 1 80 ? -11.872 6.869 0.481 1.00 95.62 80 PRO A CA 1
ATOM 581 C C . PRO A 1 80 ? -10.821 6.045 1.235 1.00 95.62 80 PRO A C 1
ATOM 583 O O . PRO A 1 80 ? -10.954 5.728 2.424 1.00 95.62 80 PRO A O 1
ATOM 586 N N . LEU A 1 81 ? -9.738 5.736 0.532 1.00 97.38 81 LEU A N 1
ATOM 587 C CA . LEU A 1 81 ? -8.510 5.197 1.085 1.00 97.38 81 LEU A CA 1
ATOM 588 C C . LEU A 1 81 ? -7.850 6.290 1.926 1.00 97.38 81 LEU A C 1
ATOM 590 O O . LEU A 1 81 ? -7.535 7.375 1.447 1.00 97.38 81 LEU A O 1
ATOM 594 N N . SER A 1 82 ? -7.629 6.002 3.201 1.00 96.88 82 SER A N 1
ATOM 595 C CA . SER A 1 82 ? -6.928 6.903 4.117 1.00 96.88 82 SER A CA 1
ATOM 596 C C . SER A 1 82 ? -5.413 6.792 3.962 1.00 96.88 82 SER A C 1
ATOM 598 O O . SER A 1 82 ? -4.703 7.780 4.128 1.00 96.88 82 SER A O 1
ATOM 600 N N . TRP A 1 83 ? -4.920 5.600 3.617 1.00 97.06 83 TRP A N 1
ATOM 601 C CA . TRP A 1 83 ? -3.495 5.308 3.487 1.00 97.06 83 TRP A CA 1
ATOM 602 C C . TRP A 1 83 ? -3.215 4.433 2.267 1.00 97.06 83 TRP A C 1
ATOM 604 O O . TRP A 1 83 ? -3.953 3.485 1.995 1.00 97.06 83 TRP A O 1
ATOM 614 N N . LEU A 1 84 ? -2.112 4.709 1.574 1.00 97.12 84 LEU A N 1
ATOM 615 C CA . LEU A 1 84 ? -1.608 3.913 0.458 1.00 97.12 84 LEU A CA 1
ATOM 616 C C . LEU A 1 84 ? -0.160 3.506 0.737 1.00 97.12 84 LEU A C 1
ATOM 618 O O . LEU A 1 84 ? 0.743 4.340 0.757 1.00 97.12 84 LEU A O 1
ATOM 622 N N . TYR A 1 85 ? 0.061 2.212 0.933 1.00 96.19 85 TYR A N 1
ATOM 623 C CA . TYR A 1 85 ? 1.379 1.594 0.995 1.00 96.19 85 TYR A CA 1
ATOM 624 C C . TYR A 1 85 ? 1.768 1.178 -0.414 1.00 96.19 85 TYR A C 1
ATOM 626 O O . TYR A 1 85 ? 1.405 0.095 -0.865 1.00 96.19 85 TYR A O 1
ATOM 634 N N . LEU A 1 86 ? 2.467 2.052 -1.125 1.00 93.69 86 LEU A N 1
ATOM 635 C CA . LEU A 1 86 ? 2.925 1.771 -2.481 1.00 93.69 86 LEU A CA 1
ATOM 636 C C . LEU A 1 86 ? 4.329 1.166 -2.445 1.00 93.69 86 LEU A C 1
ATOM 638 O O . LEU A 1 86 ? 5.118 1.450 -1.541 1.00 93.69 86 LEU A O 1
ATOM 642 N N . ALA A 1 87 ? 4.630 0.319 -3.427 1.00 87.94 87 ALA A N 1
ATOM 643 C CA . ALA A 1 87 ? 5.963 -0.230 -3.609 1.00 87.94 87 ALA A CA 1
ATOM 644 C C . ALA A 1 87 ? 6.891 0.884 -4.115 1.00 87.94 87 ALA A C 1
ATOM 646 O O . ALA A 1 87 ? 7.020 1.107 -5.315 1.00 87.94 87 ALA A O 1
ATOM 647 N N . ASP A 1 88 ? 7.493 1.627 -3.192 1.00 89.25 88 ASP A N 1
ATOM 648 C CA . ASP A 1 88 ? 8.525 2.613 -3.491 1.00 89.25 88 ASP A CA 1
ATOM 649 C C . ASP A 1 88 ? 9.661 2.495 -2.478 1.00 89.25 88 ASP A C 1
ATOM 651 O O . ASP A 1 88 ? 9.438 2.424 -1.267 1.00 89.25 88 ASP A O 1
ATOM 655 N N . ASN A 1 89 ? 10.873 2.457 -3.013 1.00 87.75 89 ASN A N 1
ATOM 656 C CA . ASN A 1 89 ? 12.126 2.267 -2.303 1.00 87.75 89 ASN A CA 1
ATOM 657 C C . ASN A 1 89 ? 13.214 3.256 -2.747 1.00 87.75 89 ASN A C 1
ATOM 659 O O . ASN A 1 89 ? 14.400 3.027 -2.517 1.00 87.75 89 ASN A O 1
ATOM 663 N N . GLY A 1 90 ? 12.825 4.332 -3.436 1.00 87.75 90 GLY A N 1
ATOM 664 C CA . GLY A 1 90 ? 13.744 5.288 -4.048 1.00 87.75 90 GLY A CA 1
ATOM 665 C C . GLY A 1 90 ? 14.304 4.861 -5.406 1.00 87.75 90 GLY A C 1
ATOM 666 O O . GLY A 1 90 ? 14.987 5.659 -6.048 1.00 87.75 90 GLY A O 1
ATOM 667 N N . SER A 1 91 ? 14.013 3.647 -5.886 1.00 87.81 91 SER A N 1
ATOM 668 C CA . SER A 1 91 ? 14.340 3.241 -7.254 1.00 87.81 91 SER A CA 1
ATOM 669 C C . SER A 1 91 ? 13.312 3.782 -8.239 1.00 87.81 91 SER A C 1
ATOM 671 O O . SER A 1 91 ? 12.143 3.396 -8.208 1.00 87.81 91 SER A O 1
ATOM 673 N N . SER A 1 92 ? 13.774 4.583 -9.202 1.00 89.44 92 SER A N 1
ATOM 674 C CA . SER A 1 92 ? 12.925 5.088 -10.287 1.00 89.44 92 SER A CA 1
ATOM 675 C C . SER A 1 92 ? 12.267 3.969 -11.100 1.00 89.44 92 SER A C 1
ATOM 677 O O . SER A 1 92 ? 11.174 4.169 -11.619 1.00 89.44 92 SER A O 1
ATOM 679 N N . ALA A 1 93 ? 12.898 2.792 -11.192 1.00 86.44 93 ALA A N 1
ATOM 680 C CA . ALA A 1 93 ? 12.315 1.641 -11.875 1.00 86.44 93 ALA A CA 1
ATOM 681 C C . ALA A 1 93 ? 11.084 1.104 -11.127 1.00 86.44 93 ALA A C 1
ATOM 683 O O . ALA A 1 93 ? 10.059 0.850 -11.750 1.00 86.44 93 ALA A O 1
ATOM 684 N N . THR A 1 94 ? 11.153 0.994 -9.796 1.00 86.19 94 THR A N 1
ATOM 685 C CA . THR A 1 94 ? 10.017 0.546 -8.976 1.00 86.19 94 THR A CA 1
ATOM 686 C C . THR A 1 94 ? 8.872 1.556 -9.039 1.00 86.19 94 THR A C 1
ATOM 688 O O . THR A 1 94 ? 7.722 1.173 -9.246 1.00 86.19 94 THR A O 1
ATOM 691 N N . THR A 1 95 ? 9.181 2.852 -8.923 1.00 90.12 95 THR A N 1
ATOM 692 C CA . THR A 1 95 ? 8.183 3.927 -9.012 1.00 90.12 95 THR A CA 1
ATOM 693 C C . THR A 1 95 ? 7.479 3.933 -10.372 1.00 90.12 95 THR A C 1
ATOM 695 O O . THR A 1 95 ? 6.252 4.042 -10.439 1.00 90.12 95 THR A O 1
ATOM 698 N N . ALA A 1 96 ? 8.230 3.741 -11.464 1.00 89.19 96 ALA A N 1
ATOM 699 C CA . ALA A 1 96 ? 7.684 3.695 -12.819 1.00 89.19 96 ALA A CA 1
ATOM 700 C C . ALA A 1 96 ? 6.660 2.565 -13.025 1.00 89.19 96 ALA A C 1
ATOM 702 O O . ALA A 1 96 ? 5.776 2.705 -13.867 1.00 89.19 96 ALA A O 1
ATOM 703 N N . CYS A 1 97 ? 6.719 1.487 -12.236 1.00 87.44 97 CYS A N 1
ATOM 704 C CA . CYS A 1 97 ? 5.766 0.382 -12.333 1.00 87.44 97 CYS A CA 1
ATOM 705 C C . CYS A 1 97 ? 4.348 0.740 -11.862 1.00 87.44 97 CYS A C 1
ATOM 707 O O . CYS A 1 97 ? 3.393 0.100 -12.295 1.00 87.44 97 CYS A O 1
ATOM 709 N N . TRP A 1 98 ? 4.182 1.707 -10.953 1.00 91.19 98 TRP A N 1
ATOM 710 C CA . TRP A 1 98 ? 2.863 2.037 -10.392 1.00 91.19 98 TRP A CA 1
ATOM 711 C C . TRP A 1 98 ? 2.426 3.476 -10.643 1.00 91.19 98 TRP A C 1
ATOM 713 O O . TRP A 1 98 ? 1.227 3.730 -10.776 1.00 91.19 98 TRP A O 1
ATOM 723 N N . GLN A 1 99 ? 3.363 4.421 -10.727 1.00 93.69 99 GLN A N 1
ATOM 724 C CA . GLN A 1 99 ? 3.052 5.847 -10.818 1.00 93.69 99 GLN A CA 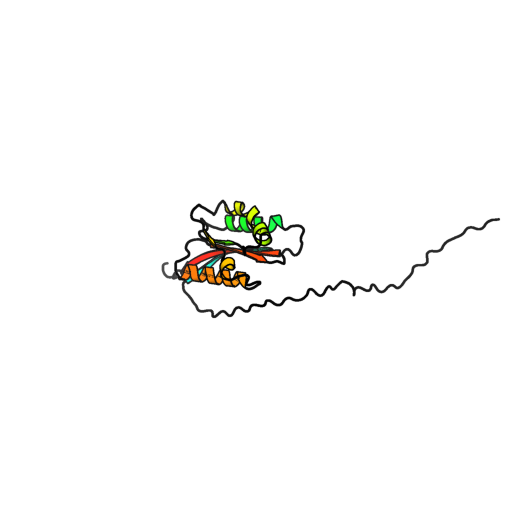1
ATOM 725 C C . GLN A 1 99 ? 2.153 6.205 -12.016 1.00 93.69 99 GLN A C 1
ATOM 727 O O . GLN A 1 99 ? 1.195 6.954 -11.807 1.00 93.69 99 GLN A O 1
ATOM 732 N N . PRO A 1 100 ? 2.354 5.657 -13.234 1.00 93.44 100 PRO A N 1
ATOM 733 C CA . PRO A 1 100 ? 1.471 5.935 -14.371 1.00 93.44 100 PRO A CA 1
ATOM 734 C C . PRO A 1 100 ? 0.027 5.465 -14.156 1.00 93.44 100 PRO A C 1
ATOM 736 O O . PRO A 1 100 ? -0.902 5.991 -14.766 1.00 93.44 100 PRO A O 1
ATOM 739 N N . HIS A 1 101 ? -0.173 4.480 -13.280 1.00 94.12 101 HIS A N 1
ATOM 740 C CA . HIS A 1 101 ? -1.474 3.882 -12.993 1.00 94.12 101 HIS A CA 1
ATOM 741 C C . HIS A 1 101 ? -2.149 4.481 -11.767 1.00 94.12 101 HIS A C 1
ATOM 743 O O . HIS A 1 101 ? -3.350 4.288 -11.606 1.00 94.12 101 HIS A O 1
ATOM 749 N N . TYR A 1 102 ? -1.427 5.246 -10.942 1.00 95.44 102 TYR A N 1
ATOM 750 C CA . TYR A 1 102 ? -1.969 5.923 -9.764 1.00 95.44 102 TYR A CA 1
ATOM 751 C C . TYR A 1 102 ? -3.296 6.669 -10.016 1.00 95.44 102 TYR A C 1
ATOM 753 O O . TYR A 1 102 ? -4.196 6.542 -9.185 1.00 95.44 102 TYR A O 1
ATOM 761 N N . PRO A 1 103 ? -3.511 7.355 -11.165 1.00 95.75 103 PRO A N 1
ATOM 762 C CA . PRO A 1 103 ? -4.797 7.993 -11.460 1.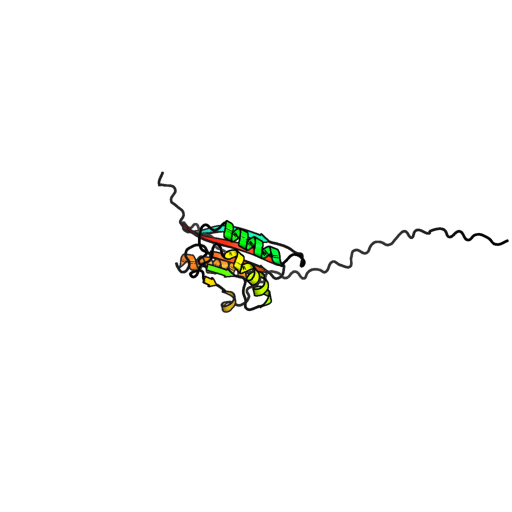00 95.75 103 PRO A CA 1
ATOM 763 C C . PRO A 1 103 ? -6.004 7.046 -11.490 1.00 95.75 103 PRO A C 1
ATOM 765 O O . PRO A 1 103 ? -7.129 7.508 -11.340 1.00 95.75 103 PRO A O 1
ATOM 768 N N . ARG A 1 104 ? -5.811 5.731 -11.650 1.00 96.12 104 ARG A N 1
ATOM 769 C CA . ARG A 1 104 ? -6.902 4.744 -11.576 1.00 96.12 104 ARG A CA 1
ATOM 770 C C . ARG A 1 104 ? -7.509 4.628 -10.179 1.00 96.12 104 ARG A C 1
ATOM 772 O O . ARG A 1 104 ? -8.665 4.249 -10.063 1.00 96.12 104 ARG A O 1
ATOM 779 N N . LEU A 1 105 ? -6.773 5.033 -9.142 1.00 97.25 105 LEU A N 1
ATOM 780 C CA . LEU A 1 105 ? -7.276 5.127 -7.770 1.00 97.25 105 LEU A CA 1
ATOM 781 C C . LEU A 1 105 ? -8.099 6.401 -7.514 1.00 97.25 105 LEU A C 1
ATOM 783 O O . LEU A 1 105 ? -8.667 6.531 -6.434 1.00 97.25 105 LEU A O 1
ATOM 787 N N . ALA A 1 106 ? -8.206 7.324 -8.483 1.00 96.44 106 ALA A N 1
ATOM 788 C CA . ALA A 1 106 ? -8.954 8.582 -8.348 1.00 96.44 106 ALA A CA 1
ATOM 789 C C . ALA A 1 106 ? -10.364 8.447 -7.731 1.00 96.44 106 ALA A C 1
ATOM 791 O O . ALA A 1 106 ? -10.726 9.323 -6.948 1.00 96.44 106 ALA A O 1
ATOM 792 N N . PRO A 1 107 ? -11.162 7.393 -8.013 1.00 96.94 107 PRO A N 1
ATOM 793 C CA . PRO A 1 107 ? -12.487 7.240 -7.407 1.00 96.94 107 PRO A 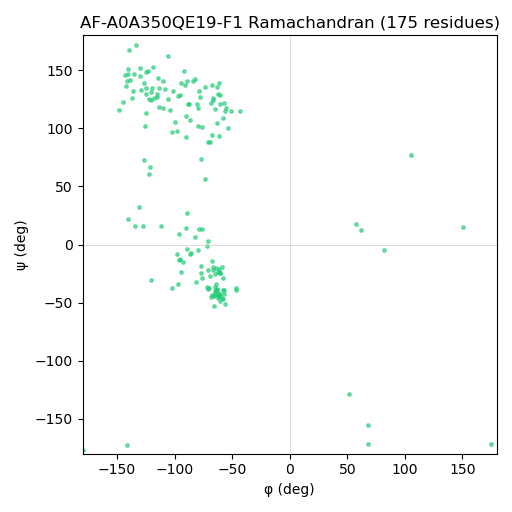CA 1
ATOM 794 C C . PRO A 1 107 ? -12.480 7.047 -5.884 1.00 96.94 107 PRO A C 1
ATOM 796 O O . PRO A 1 107 ? -13.505 7.264 -5.244 1.00 96.94 107 PRO A O 1
ATOM 799 N N . VAL A 1 108 ? -11.351 6.621 -5.310 1.00 97.31 108 VAL A N 1
ATOM 800 C CA . VAL A 1 108 ? -11.224 6.224 -3.899 1.00 97.31 108 VAL A CA 1
ATOM 801 C C . VAL A 1 108 ? -10.084 6.948 -3.180 1.00 97.31 108 VAL A C 1
ATOM 803 O O . VAL A 1 108 ? -9.677 6.521 -2.106 1.00 97.31 108 VAL A O 1
ATOM 806 N N . ILE A 1 109 ? -9.554 8.040 -3.733 1.00 96.81 109 ILE A N 1
ATOM 807 C CA . ILE A 1 109 ? -8.555 8.889 -3.065 1.00 96.81 109 ILE A CA 1
ATOM 808 C C . ILE A 1 109 ? -9.054 10.327 -2.982 1.00 96.81 109 ILE A C 1
ATOM 810 O O . ILE A 1 109 ? -9.779 10.804 -3.854 1.00 96.81 109 ILE A O 1
ATOM 814 N N . ASP A 1 110 ? -8.635 11.036 -1.944 1.00 95.50 110 ASP A N 1
ATOM 815 C CA . ASP A 1 110 ? -8.957 12.440 -1.734 1.00 95.50 110 ASP A CA 1
ATOM 816 C C . ASP A 1 110 ? -7.755 13.212 -1.161 1.00 95.50 110 ASP A C 1
ATOM 818 O O . ASP A 1 110 ? -6.634 12.708 -1.082 1.00 95.50 110 ASP A O 1
ATOM 822 N N . ALA A 1 111 ? -7.973 14.473 -0.782 1.00 95.62 111 ALA A N 1
ATOM 823 C CA . ALA A 1 111 ? -6.929 15.325 -0.214 1.00 95.62 111 ALA A CA 1
ATOM 824 C C . ALA A 1 111 ? -6.442 14.874 1.180 1.00 95.62 111 ALA A C 1
ATOM 826 O O . ALA A 1 111 ? -5.423 15.376 1.652 1.00 95.62 111 ALA A O 1
ATOM 827 N N . ALA A 1 112 ? -7.169 13.975 1.850 1.00 95.69 112 ALA A N 1
ATOM 828 C CA . ALA A 1 112 ? -6.801 13.398 3.137 1.00 95.69 112 ALA A CA 1
ATOM 829 C C . ALA A 1 112 ? -6.085 12.042 3.000 1.00 95.69 112 ALA A C 1
ATOM 831 O O . ALA A 1 112 ? -5.497 11.577 3.980 1.00 95.69 112 ALA A O 1
ATOM 832 N N . THR A 1 113 ? -6.095 11.422 1.814 1.00 96.88 113 THR A N 1
ATOM 833 C CA . THR A 1 113 ? -5.322 10.211 1.519 1.00 96.88 113 THR A CA 1
ATOM 834 C C . THR A 1 113 ? -3.823 10.459 1.692 1.0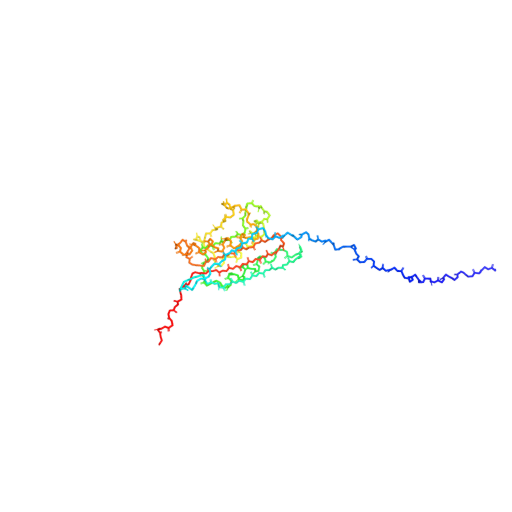0 96.88 113 THR A C 1
ATOM 836 O O . THR A 1 113 ? -3.252 11.381 1.109 1.00 96.88 113 THR A O 1
ATOM 839 N N . GLN A 1 114 ? -3.158 9.597 2.460 1.00 96.12 114 GLN A N 1
ATOM 840 C CA . GLN A 1 114 ? -1.722 9.676 2.725 1.00 96.12 114 GLN A CA 1
ATOM 841 C C . GLN A 1 114 ? -0.954 8.547 2.036 1.00 96.12 114 GLN A C 1
ATOM 843 O O . GLN A 1 114 ? -1.391 7.397 2.016 1.00 96.12 114 GLN A O 1
ATOM 848 N N . LEU A 1 115 ? 0.229 8.862 1.506 1.00 95.19 115 LEU A N 1
ATOM 849 C CA . LEU A 1 115 ? 1.171 7.868 0.992 1.00 95.19 115 LEU A CA 1
ATOM 850 C C . LEU A 1 115 ? 2.133 7.441 2.101 1.00 95.19 115 LEU A C 1
ATOM 852 O O . LEU A 1 115 ? 2.650 8.280 2.837 1.00 95.19 115 LEU A O 1
ATOM 856 N N . SER A 1 116 ? 2.397 6.142 2.195 1.00 93.62 116 SER A N 1
ATOM 857 C CA . SER A 1 116 ? 3.359 5.563 3.129 1.00 93.62 116 SER A CA 1
ATOM 858 C C . SER A 1 116 ? 4.415 4.770 2.369 1.00 93.62 116 SER A C 1
ATOM 860 O O . SER A 1 116 ? 4.089 3.843 1.625 1.00 93.62 116 SER A O 1
ATOM 862 N N . PHE A 1 117 ? 5.686 5.108 2.601 1.00 93.44 117 PHE A N 1
ATOM 863 C CA . PHE A 1 117 ? 6.839 4.472 1.958 1.00 93.44 117 PHE A CA 1
ATOM 864 C C . PHE A 1 117 ? 7.852 3.965 3.000 1.00 93.44 117 PHE A C 1
ATOM 866 O O . PHE A 1 117 ? 8.922 4.555 3.172 1.00 93.44 117 PHE A O 1
ATOM 873 N N . PRO A 1 118 ? 7.548 2.879 3.740 1.00 90.88 118 PRO A N 1
ATOM 874 C CA . PRO A 1 118 ? 8.400 2.438 4.847 1.00 90.88 118 PRO A CA 1
ATOM 875 C C . PRO A 1 118 ? 9.828 2.044 4.442 1.00 90.88 118 PRO A C 1
ATOM 877 O O . PRO A 1 118 ? 10.734 2.146 5.268 1.00 90.88 118 PRO A O 1
ATOM 880 N N . ALA A 1 119 ? 10.049 1.660 3.179 1.00 90.12 119 ALA A N 1
ATOM 881 C CA . ALA A 1 119 ? 11.368 1.293 2.662 1.00 90.12 119 ALA A CA 1
ATOM 882 C C . ALA A 1 119 ? 12.397 2.436 2.752 1.00 90.12 119 ALA A C 1
ATOM 884 O O . ALA A 1 119 ? 13.587 2.174 2.891 1.00 90.12 119 ALA A O 1
ATOM 885 N N . TYR A 1 120 ? 11.961 3.701 2.783 1.00 90.69 120 TYR A N 1
ATOM 886 C CA . TYR A 1 120 ? 12.860 4.840 3.015 1.00 90.69 120 TYR A CA 1
ATOM 887 C C . TYR A 1 120 ? 13.458 4.864 4.430 1.00 90.69 120 TYR A C 1
ATOM 889 O O . TYR A 1 120 ? 14.477 5.514 4.654 1.00 90.69 120 TYR A O 1
ATOM 897 N N . PHE A 1 121 ? 12.845 4.155 5.381 1.00 89.12 121 PHE A N 1
ATOM 898 C CA . PHE A 1 121 ? 13.327 4.042 6.758 1.00 89.12 121 PHE A CA 1
ATOM 899 C C . PHE A 1 121 ? 14.017 2.706 7.021 1.00 89.12 121 PHE A C 1
ATOM 901 O O . PHE A 1 121 ? 14.998 2.656 7.758 1.00 89.12 121 PHE A O 1
ATOM 908 N N . THR A 1 122 ? 13.504 1.621 6.441 1.00 87.25 122 THR A N 1
ATOM 909 C CA . THR A 1 122 ? 14.023 0.267 6.681 1.00 87.25 122 THR A CA 1
ATOM 910 C C . THR A 1 122 ? 15.073 -0.185 5.679 1.00 87.25 122 THR A C 1
ATOM 912 O O . THR A 1 122 ? 15.734 -1.192 5.918 1.00 87.25 122 THR A O 1
ATOM 915 N N . GLY A 1 123 ? 15.202 0.513 4.551 1.00 86.06 123 GLY A N 1
ATOM 916 C CA . GLY A 1 123 ? 15.834 -0.035 3.358 1.00 86.06 123 GLY A CA 1
ATOM 917 C C . GLY A 1 123 ? 14.998 -1.153 2.727 1.00 86.06 123 GLY A C 1
ATOM 918 O O . GLY A 1 123 ? 13.863 -1.426 3.137 1.00 86.06 123 GLY A O 1
ATOM 919 N N . GLU A 1 124 ? 15.593 -1.813 1.732 1.00 83.62 124 GLU A N 1
ATOM 920 C CA . GLU A 1 124 ? 14.972 -2.916 1.005 1.00 83.62 124 GLU A CA 1
ATOM 921 C C . GLU A 1 124 ? 15.042 -4.233 1.770 1.00 83.62 124 GLU A C 1
ATOM 923 O O . GLU A 1 124 ? 16.113 -4.787 1.997 1.00 83.62 124 GLU A O 1
ATOM 928 N N . LEU A 1 125 ? 13.867 -4.761 2.115 1.00 83.25 125 LEU A N 1
ATOM 929 C CA . LEU A 1 125 ? 13.711 -6.028 2.839 1.00 83.25 125 LEU A CA 1
ATOM 930 C C . LEU A 1 125 ? 13.450 -7.223 1.903 1.00 83.25 125 LEU A C 1
ATOM 932 O O . LEU A 1 125 ? 13.082 -8.308 2.362 1.00 83.25 125 LEU A O 1
ATOM 936 N N . GLY A 1 126 ? 13.573 -7.016 0.587 1.00 80.62 126 GLY A N 1
ATOM 937 C CA . GLY A 1 126 ? 13.327 -8.030 -0.437 1.00 80.62 126 GLY A CA 1
ATOM 938 C C . GLY A 1 126 ? 11.968 -8.716 -0.264 1.00 80.62 126 GLY A C 1
ATOM 939 O O . GLY A 1 126 ? 10.937 -8.062 -0.095 1.00 80.62 126 GLY A O 1
ATOM 940 N N . ALA A 1 127 ? 11.968 -10.050 -0.255 1.00 77.44 127 ALA A N 1
ATOM 941 C CA . ALA A 1 127 ? 10.757 -10.862 -0.129 1.00 77.44 127 ALA A CA 1
ATOM 942 C C . ALA A 1 127 ? 9.975 -10.647 1.187 1.00 77.44 127 ALA A C 1
ATOM 944 O O . ALA A 1 127 ? 8.772 -10.903 1.223 1.00 77.44 127 ALA A O 1
ATOM 945 N N . ALA A 1 128 ? 10.602 -10.132 2.253 1.00 83.62 128 ALA A N 1
ATOM 946 C CA . ALA A 1 128 ? 9.896 -9.784 3.490 1.00 83.62 128 ALA A CA 1
ATOM 947 C C . ALA A 1 128 ? 9.281 -8.380 3.490 1.00 83.62 128 ALA A C 1
ATOM 949 O O . ALA A 1 128 ? 8.522 -8.059 4.406 1.00 83.62 128 ALA A O 1
ATOM 950 N N . GLY A 1 129 ? 9.551 -7.547 2.480 1.00 85.81 129 GLY A N 1
ATOM 951 C CA . GLY A 1 129 ? 9.061 -6.168 2.434 1.00 85.81 129 GLY A CA 1
ATOM 952 C C . GLY A 1 129 ? 7.541 -6.060 2.535 1.00 85.81 129 GLY A C 1
ATOM 953 O O . GLY A 1 129 ? 7.039 -5.191 3.250 1.00 85.81 129 GLY A O 1
ATOM 954 N N . GLY A 1 130 ? 6.810 -6.969 1.885 1.00 87.56 130 GLY A N 1
ATOM 955 C CA . GLY A 1 130 ? 5.349 -6.983 1.952 1.00 87.56 130 GLY A CA 1
ATOM 956 C C . GLY A 1 130 ? 4.812 -7.406 3.317 1.00 87.56 130 GLY A C 1
ATOM 957 O O . GLY A 1 130 ? 3.860 -6.816 3.827 1.00 87.56 130 GLY A O 1
ATOM 958 N N . VAL A 1 131 ? 5.461 -8.370 3.974 1.00 88.31 131 VAL A N 1
ATOM 959 C CA . VAL A 1 131 ? 5.052 -8.796 5.321 1.00 88.31 131 VAL A CA 1
ATOM 960 C C . VAL A 1 131 ? 5.381 -7.729 6.362 1.00 88.31 131 VAL A C 1
ATOM 962 O O . VAL A 1 131 ? 4.569 -7.462 7.246 1.00 88.31 131 VAL A O 1
ATOM 965 N N . TYR A 1 132 ? 6.528 -7.061 6.231 1.00 89.12 132 TYR A N 1
ATOM 966 C CA . TYR A 1 132 ? 6.857 -5.913 7.070 1.00 89.12 132 TYR A CA 1
ATOM 967 C C . TYR A 1 132 ? 5.813 -4.799 6.924 1.00 89.12 132 TYR A C 1
ATOM 969 O O . TYR A 1 132 ? 5.334 -4.276 7.928 1.00 89.12 132 TYR A O 1
ATOM 977 N N . ARG A 1 133 ? 5.409 -4.463 5.691 1.00 91.19 133 ARG A N 1
ATOM 978 C CA . ARG A 1 133 ? 4.364 -3.458 5.442 1.00 91.19 133 ARG A CA 1
ATOM 979 C C . ARG A 1 133 ? 3.011 -3.866 6.013 1.00 91.19 133 ARG A C 1
ATOM 981 O O . ARG A 1 133 ? 2.352 -3.022 6.614 1.00 91.19 133 ARG A O 1
ATOM 988 N N . LEU A 1 134 ? 2.651 -5.145 5.932 1.00 92.62 134 LEU A N 1
ATOM 989 C CA . LEU A 1 134 ? 1.448 -5.669 6.579 1.00 92.62 134 LEU A CA 1
ATOM 990 C C . LEU A 1 134 ? 1.508 -5.509 8.108 1.00 92.62 134 LEU A C 1
ATOM 992 O O . LEU A 1 134 ? 0.538 -5.061 8.719 1.00 92.62 134 LEU A O 1
ATOM 996 N N . LEU A 1 135 ? 2.648 -5.822 8.733 1.00 91.19 135 LEU A N 1
ATOM 997 C CA . LEU A 1 135 ? 2.848 -5.637 10.173 1.00 91.19 135 LEU A CA 1
ATOM 998 C C . LEU A 1 135 ? 2.809 -4.153 10.566 1.00 91.19 135 LEU A C 1
ATOM 1000 O O . LEU A 1 135 ? 2.176 -3.791 11.554 1.00 91.19 135 LEU A O 1
ATOM 1004 N N . HIS A 1 136 ? 3.452 -3.288 9.784 1.00 91.88 136 HIS A N 1
ATOM 1005 C CA . HIS A 1 136 ? 3.444 -1.844 9.999 1.00 91.88 136 HIS A CA 1
ATOM 1006 C C . HIS A 1 136 ? 2.020 -1.274 9.906 1.00 91.88 136 HIS A C 1
ATOM 1008 O O . HIS A 1 136 ? 1.589 -0.503 10.763 1.00 91.88 136 HIS A O 1
ATOM 1014 N N . LEU A 1 137 ? 1.252 -1.714 8.907 1.00 94.19 137 LEU A N 1
ATOM 1015 C CA . LEU A 1 137 ? -0.161 -1.389 8.741 1.00 94.19 137 LEU A CA 1
ATOM 1016 C C . LEU A 1 137 ? -0.990 -1.866 9.943 1.00 94.19 137 LEU A C 1
ATOM 1018 O O . LEU A 1 137 ? -1.755 -1.071 10.495 1.00 94.19 137 LEU A O 1
ATOM 1022 N N . TYR A 1 138 ? -0.811 -3.121 10.374 1.00 93.31 138 TYR A N 1
ATOM 1023 C CA . TYR A 1 138 ? -1.478 -3.703 11.544 1.00 93.31 138 TYR A CA 1
ATOM 1024 C C . TYR A 1 138 ? -1.216 -2.885 12.812 1.00 93.31 138 TYR A C 1
ATOM 1026 O O . TYR A 1 138 ? -2.156 -2.481 13.495 1.00 93.31 138 TYR A O 1
ATOM 1034 N N . LEU A 1 139 ? 0.055 -2.594 13.106 1.00 92.06 139 LEU A N 1
ATOM 1035 C CA . LEU A 1 139 ? 0.450 -1.807 14.274 1.00 92.06 139 LEU A CA 1
ATOM 1036 C C . LEU A 1 139 ? -0.085 -0.374 14.202 1.00 92.06 139 LEU A C 1
ATOM 1038 O O . LEU A 1 139 ? -0.440 0.197 15.232 1.00 92.06 139 LEU A O 1
ATOM 1042 N N . GLY A 1 140 ? -0.185 0.203 13.004 1.00 92.62 140 GLY A N 1
ATOM 1043 C CA . GLY A 1 140 ? -0.796 1.513 12.816 1.00 92.62 140 GLY A CA 1
ATOM 1044 C C . GLY A 1 140 ? -2.287 1.524 13.160 1.00 92.62 140 GLY A C 1
ATOM 1045 O O . GLY A 1 140 ? -2.736 2.440 13.845 1.00 92.62 140 GLY A O 1
ATOM 1046 N N . TYR A 1 141 ? -3.053 0.495 12.784 1.00 93.81 141 TYR A N 1
ATOM 1047 C CA . TYR A 1 141 ? -4.447 0.383 13.231 1.00 93.81 141 TYR A CA 1
ATOM 1048 C C . TYR A 1 141 ? -4.557 0.114 14.735 1.00 93.81 141 TYR A C 1
ATOM 1050 O O . TYR A 1 141 ? -5.338 0.782 15.413 1.00 93.81 141 TYR A O 1
ATOM 1058 N N . LEU A 1 142 ? -3.748 -0.810 15.266 1.00 91.12 142 LEU A N 1
ATOM 1059 C CA . LEU A 1 142 ? -3.760 -1.175 16.684 1.00 91.12 142 LEU A CA 1
ATOM 1060 C C . LEU A 1 142 ? -3.501 0.037 17.593 1.00 91.12 142 LEU A C 1
ATOM 1062 O O . LEU A 1 142 ? -4.155 0.194 18.619 1.00 91.12 142 LEU A O 1
ATOM 1066 N N . ASN A 1 143 ? -2.586 0.922 17.191 1.00 89.56 143 ASN A N 1
ATOM 1067 C CA . ASN A 1 143 ? -2.233 2.131 17.938 1.00 89.56 143 ASN A CA 1
ATOM 1068 C C . ASN A 1 143 ? -3.088 3.359 17.564 1.00 89.56 143 ASN A C 1
ATOM 1070 O O . ASN A 1 143 ? -2.724 4.485 17.900 1.00 89.56 143 ASN A O 1
ATOM 1074 N N . ALA A 1 144 ? -4.206 3.166 16.852 1.00 77.50 144 ALA A N 1
ATOM 1075 C CA . ALA A 1 144 ? -5.100 4.219 16.355 1.00 77.50 144 ALA A CA 1
ATOM 1076 C C . ALA A 1 144 ? -4.438 5.279 15.444 1.00 77.50 144 ALA A C 1
ATOM 1078 O O . ALA A 1 144 ? -5.017 6.345 15.219 1.00 77.50 144 ALA A O 1
ATOM 1079 N N . GLY A 1 145 ? -3.258 4.979 14.894 1.00 76.44 145 GLY A N 1
ATOM 1080 C CA . GLY A 1 145 ? -2.558 5.793 13.899 1.00 76.44 145 GLY A CA 1
ATOM 1081 C C . GLY A 1 145 ? -3.143 5.666 12.489 1.00 76.44 145 GLY A C 1
ATOM 1082 O O . GLY A 1 145 ? -3.034 6.598 11.697 1.00 76.44 145 GLY A O 1
ATOM 1083 N N . HIS A 1 146 ? -3.825 4.556 12.184 1.00 85.81 146 HIS A N 1
ATOM 1084 C CA . HIS A 1 146 ? -4.589 4.364 10.949 1.00 85.81 146 HIS A CA 1
ATOM 1085 C C . HIS A 1 146 ? -6.087 4.236 11.239 1.00 85.81 146 HIS A C 1
ATOM 1087 O O . HIS A 1 146 ? -6.509 3.627 12.223 1.00 85.81 146 HIS A O 1
ATOM 1093 N N . ARG A 1 147 ? -6.904 4.801 10.349 1.00 88.56 147 ARG A N 1
ATOM 1094 C CA . ARG A 1 147 ? -8.367 4.671 10.314 1.00 88.56 147 ARG A CA 1
ATOM 1095 C C . ARG A 1 147 ? -8.802 4.515 8.859 1.00 88.56 147 ARG A C 1
ATOM 1097 O O . ARG A 1 147 ? -7.996 4.742 7.965 1.00 88.56 147 ARG A O 1
ATOM 1104 N N . GLY A 1 148 ? -10.056 4.125 8.640 1.00 93.38 148 GLY A N 1
ATOM 1105 C CA . GLY A 1 148 ? -10.605 3.952 7.293 1.00 93.38 148 GLY A CA 1
ATOM 1106 C C . GLY A 1 148 ? -9.978 2.780 6.540 1.00 93.38 148 GLY A C 1
ATOM 1107 O O . GLY A 1 148 ? -9.492 1.826 7.159 1.00 93.38 148 GLY A O 1
ATOM 1108 N N . PHE A 1 149 ? -10.014 2.850 5.211 1.00 96.81 149 PHE A N 1
ATOM 1109 C CA . PHE A 1 149 ? -9.441 1.838 4.328 1.00 96.81 149 PHE A CA 1
ATOM 1110 C C . PHE A 1 149 ? -7.973 2.140 4.018 1.00 96.81 149 PHE A C 1
ATOM 1112 O O . PHE A 1 149 ? -7.599 3.293 3.808 1.00 96.81 149 PHE A O 1
ATOM 1119 N N . THR A 1 150 ? -7.146 1.103 3.969 1.00 97.44 150 THR A N 1
ATOM 1120 C CA . THR A 1 150 ? -5.731 1.198 3.603 1.00 97.44 150 THR A CA 1
ATOM 1121 C C . THR A 1 150 ? -5.437 0.249 2.459 1.00 97.44 150 THR A C 1
ATOM 1123 O O . THR A 1 150 ? -5.746 -0.937 2.554 1.00 97.44 150 THR A O 1
ATOM 1126 N N . LEU A 1 151 ? -4.802 0.749 1.405 1.00 98.00 151 LEU A N 1
ATOM 1127 C CA . LEU A 1 151 ? -4.314 -0.072 0.303 1.00 98.00 151 LEU A CA 1
ATOM 1128 C C . LEU A 1 151 ? -2.850 -0.439 0.537 1.00 98.00 151 LEU A C 1
ATOM 1130 O O . LEU A 1 151 ? -2.052 0.406 0.935 1.00 98.00 151 LEU A O 1
ATOM 1134 N N . GLN A 1 152 ? -2.491 -1.682 0.241 1.00 97.00 152 GLN A N 1
ATOM 1135 C CA . GLN A 1 152 ? -1.118 -2.161 0.160 1.00 97.00 152 GLN A CA 1
ATOM 1136 C C . GLN A 1 152 ? -0.856 -2.690 -1.248 1.00 97.00 152 GLN A C 1
ATOM 1138 O O . GLN A 1 152 ? -1.579 -3.559 -1.723 1.00 97.00 152 GLN A O 1
ATOM 1143 N N . CYS A 1 153 ? 0.170 -2.157 -1.906 1.00 95.06 153 CYS A N 1
ATOM 1144 C CA . CYS A 1 153 ? 0.637 -2.552 -3.226 1.00 95.06 153 CYS A CA 1
ATOM 1145 C C . CYS A 1 153 ? 2.047 -3.140 -3.116 1.00 95.06 153 CYS A C 1
ATOM 1147 O O . CYS A 1 153 ? 2.945 -2.542 -2.522 1.00 95.06 153 CYS A O 1
ATOM 1149 N N . GLU A 1 154 ? 2.235 -4.314 -3.704 1.00 91.62 154 GLU A N 1
ATOM 1150 C CA . GLU A 1 154 ? 3.480 -5.069 -3.739 1.00 91.62 154 GLU A CA 1
ATOM 1151 C C . GLU A 1 154 ? 3.935 -5.261 -5.176 1.00 91.62 154 GLU A C 1
ATOM 1153 O O . GLU A 1 154 ? 3.132 -5.635 -6.029 1.00 91.62 154 GLU A O 1
ATOM 1158 N N . ILE A 1 155 ? 5.226 -5.044 -5.428 1.00 88.31 155 ILE A N 1
ATOM 1159 C CA . ILE A 1 155 ? 5.858 -5.283 -6.725 1.00 88.31 155 ILE A CA 1
ATOM 1160 C C . ILE A 1 155 ? 7.198 -5.964 -6.470 1.00 88.31 155 ILE A C 1
ATOM 1162 O O . ILE A 1 155 ? 8.020 -5.469 -5.702 1.00 88.31 155 ILE A O 1
ATOM 1166 N N . SER A 1 156 ? 7.411 -7.107 -7.111 1.00 81.56 156 SER A N 1
ATOM 1167 C CA . SER A 1 156 ? 8.686 -7.824 -7.096 1.00 81.56 156 SER A CA 1
ATOM 1168 C C . SER A 1 156 ? 9.428 -7.666 -8.423 1.00 81.56 156 SER A C 1
ATOM 1170 O O . SER A 1 156 ? 8.831 -7.375 -9.459 1.00 81.56 156 SER A O 1
ATOM 1172 N N . GLN A 1 157 ? 10.730 -7.950 -8.409 1.00 71.69 157 GLN A N 1
ATOM 1173 C CA . GLN A 1 157 ? 11.564 -7.951 -9.616 1.00 71.69 157 GLN A CA 1
ATOM 1174 C C . GLN A 1 157 ? 11.173 -9.042 -10.625 1.00 71.69 157 GLN A C 1
ATOM 1176 O O . GLN A 1 157 ? 11.391 -8.869 -11.817 1.00 71.69 157 GLN A O 1
ATOM 1181 N N . ARG A 1 158 ? 10.557 -10.145 -10.171 1.00 69.56 158 ARG A N 1
ATOM 1182 C CA . ARG A 1 158 ? 10.034 -11.218 -11.040 1.00 69.56 158 ARG A CA 1
ATOM 1183 C C . ARG A 1 158 ? 8.585 -10.961 -11.468 1.00 69.56 158 ARG A C 1
ATOM 1185 O O . ARG A 1 158 ? 7.842 -11.909 -11.686 1.00 69.56 158 ARG A O 1
ATOM 1192 N N . LEU A 1 159 ? 8.179 -9.690 -11.515 1.00 69.25 159 LEU A N 1
ATOM 1193 C CA . LEU A 1 159 ? 6.875 -9.229 -12.000 1.00 69.25 159 LEU A CA 1
ATOM 1194 C C . LEU A 1 159 ? 5.652 -9.749 -11.218 1.00 69.25 159 LEU A C 1
ATOM 1196 O O . LEU A 1 159 ? 4.518 -9.520 -11.635 1.00 69.25 159 LEU A O 1
ATOM 1200 N N . TYR A 1 160 ? 5.848 -10.354 -10.038 1.00 83.12 160 TYR A N 1
ATOM 1201 C CA . TYR A 1 160 ? 4.746 -10.553 -9.095 1.00 83.12 160 TYR A CA 1
ATOM 1202 C C . TYR A 1 160 ? 4.272 -9.205 -8.584 1.00 83.12 160 TYR A C 1
ATOM 1204 O O . TYR A 1 160 ? 5.064 -8.421 -8.049 1.00 83.12 160 TYR A O 1
ATOM 1212 N N . ARG A 1 161 ? 2.976 -8.975 -8.732 1.00 88.69 161 ARG A N 1
ATOM 1213 C CA . ARG A 1 161 ? 2.284 -7.770 -8.306 1.00 88.69 161 ARG A CA 1
ATOM 1214 C C . ARG A 1 161 ? 1.114 -8.181 -7.443 1.00 88.69 161 ARG A C 1
ATOM 1216 O O . ARG A 1 161 ? 0.417 -9.137 -7.770 1.00 88.69 161 ARG A O 1
ATOM 1223 N N . ALA A 1 162 ? 0.868 -7.468 -6.361 1.00 92.50 162 ALA A N 1
ATOM 1224 C CA . ALA A 1 162 ? -0.319 -7.703 -5.558 1.00 92.50 162 ALA A CA 1
ATOM 1225 C C . ALA A 1 162 ? -0.867 -6.395 -5.019 1.00 92.50 162 ALA A C 1
ATOM 1227 O O . ALA A 1 162 ? -0.115 -5.480 -4.696 1.00 92.50 162 ALA A O 1
ATOM 1228 N N . VAL A 1 163 ? -2.187 -6.325 -4.910 1.00 96.19 163 VAL A N 1
ATOM 1229 C CA . VAL A 1 163 ? -2.888 -5.238 -4.243 1.00 96.19 163 VAL A CA 1
ATOM 1230 C C . VAL A 1 163 ? -3.862 -5.838 -3.249 1.00 96.19 163 VAL A C 1
ATOM 1232 O O . VAL A 1 163 ? -4.617 -6.754 -3.577 1.00 96.19 163 VAL A O 1
ATOM 1235 N N . ALA A 1 164 ? -3.847 -5.302 -2.037 1.00 97.44 164 ALA A N 1
ATOM 1236 C CA . ALA A 1 164 ? -4.792 -5.635 -0.991 1.00 97.44 164 ALA A CA 1
ATOM 1237 C C . ALA A 1 164 ? -5.385 -4.364 -0.380 1.00 97.44 164 ALA A C 1
ATOM 1239 O O . ALA A 1 164 ? -4.691 -3.357 -0.248 1.00 97.44 164 ALA A O 1
ATOM 1240 N N . VAL A 1 165 ? -6.658 -4.413 0.008 1.00 97.88 165 VAL A N 1
ATOM 1241 C CA . VAL A 1 165 ? -7.341 -3.334 0.730 1.00 97.88 165 VAL A CA 1
ATOM 1242 C C . VAL A 1 165 ? -7.785 -3.852 2.086 1.00 97.88 165 VAL A C 1
ATOM 1244 O O . VAL A 1 165 ? -8.497 -4.854 2.185 1.00 97.88 165 VAL A O 1
ATOM 1247 N N . PHE A 1 166 ? -7.386 -3.139 3.131 1.00 96.62 166 PHE A N 1
ATOM 1248 C CA . PHE A 1 166 ? -7.642 -3.491 4.516 1.00 96.62 166 PHE A CA 1
ATOM 1249 C C . PHE A 1 166 ? -8.466 -2.427 5.233 1.00 96.62 166 PHE A C 1
ATOM 1251 O O . PHE A 1 166 ? -8.385 -1.242 4.922 1.00 96.62 166 PHE A O 1
ATOM 1258 N N . SER A 1 167 ? -9.212 -2.841 6.251 1.00 95.31 167 SER A N 1
ATOM 1259 C CA . SER A 1 167 ? -9.690 -1.957 7.315 1.00 95.31 167 SER A CA 1
ATOM 1260 C C . SER A 1 167 ? -9.461 -2.606 8.674 1.00 95.31 167 SER A C 1
ATOM 1262 O O . SER A 1 167 ? -9.143 -3.793 8.763 1.00 95.31 167 SER A O 1
ATOM 1264 N N . TRP A 1 168 ? -9.680 -1.848 9.745 1.00 94.31 168 TRP A N 1
ATOM 1265 C CA . TRP A 1 168 ? -9.841 -2.433 11.072 1.00 94.31 168 TRP A CA 1
ATOM 1266 C C . TRP A 1 168 ? -11.284 -2.885 11.276 1.00 94.31 168 TRP A C 1
ATOM 1268 O O . TRP A 1 168 ? -12.215 -2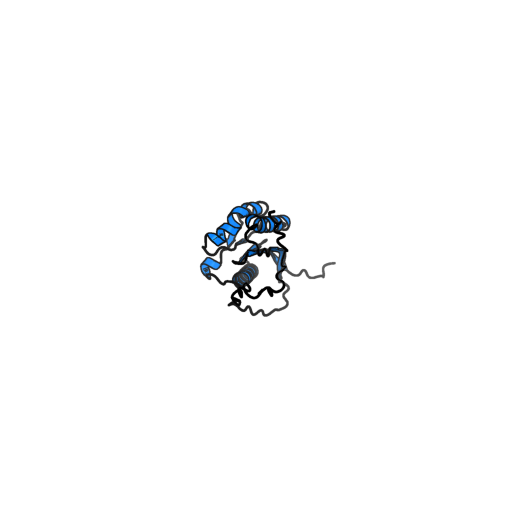.196 10.853 1.00 94.31 168 TRP A O 1
ATOM 1278 N N . GLN A 1 169 ? -11.470 -4.027 11.926 1.00 91.25 169 GLN A N 1
ATOM 1279 C CA . GLN A 1 169 ? -12.772 -4.498 12.377 1.00 91.25 169 GLN A CA 1
ATOM 1280 C C . GLN A 1 169 ? -12.711 -4.914 13.841 1.00 91.25 169 GLN A C 1
ATOM 1282 O O . GLN A 1 169 ? -11.677 -5.367 14.333 1.00 91.25 169 GLN A O 1
ATOM 1287 N N . GLN A 1 170 ? -13.855 -4.798 14.503 1.00 87.19 170 GLN A N 1
ATOM 1288 C CA . GLN A 1 170 ? -14.127 -5.440 15.775 1.00 87.19 170 GLN A CA 1
ATOM 1289 C C . GLN A 1 170 ? -15.124 -6.567 15.513 1.00 87.19 170 GLN A C 1
ATOM 1291 O O . GLN A 1 170 ? -16.095 -6.371 14.781 1.00 87.19 170 GLN A O 1
ATOM 1296 N N . ALA A 1 171 ? -14.871 -7.748 16.067 1.00 75.69 171 ALA A N 1
ATOM 1297 C CA . ALA A 1 171 ? -15.827 -8.832 16.102 1.00 75.69 171 ALA A CA 1
ATOM 1298 C C . ALA A 1 171 ? -17.093 -8.311 16.787 1.00 75.69 171 ALA A C 1
ATOM 1300 O O . ALA A 1 171 ? -17.087 -7.919 17.953 1.00 75.69 171 ALA A O 1
ATOM 1301 N N . SER A 1 172 ? -18.177 -8.248 16.024 1.00 62.69 172 SER A N 1
ATOM 1302 C CA . SER A 1 172 ? -19.503 -8.003 16.567 1.00 62.69 172 SER A CA 1
ATOM 1303 C C . SER A 1 172 ? -19.894 -9.205 17.423 1.00 62.69 172 SER A C 1
ATOM 1305 O O . SER A 1 172 ? -19.906 -10.332 16.920 1.00 62.69 172 SER A O 1
ATOM 1307 N N . ASN A 1 173 ? -20.232 -8.980 18.693 1.00 49.12 173 ASN A N 1
ATOM 1308 C CA . ASN A 1 173 ? -20.876 -10.009 19.502 1.00 49.12 173 ASN A CA 1
ATOM 1309 C C . ASN 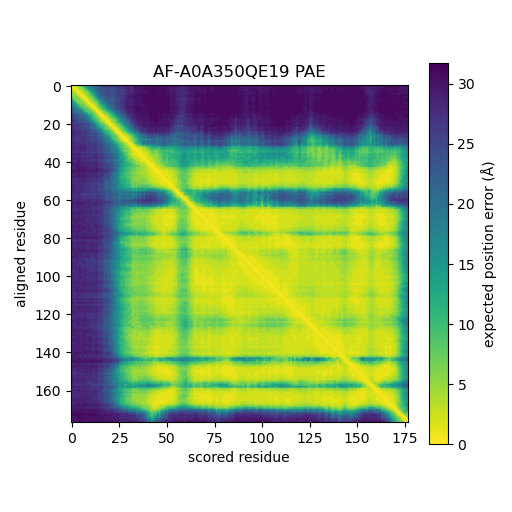A 1 173 ? -22.170 -10.432 18.788 1.00 49.12 173 ASN A C 1
ATOM 1311 O O . ASN A 1 173 ? -23.030 -9.595 18.520 1.00 49.12 173 ASN A O 1
ATOM 1315 N N . ILE A 1 174 ? -22.310 -11.719 18.460 1.00 49.31 174 ILE A N 1
ATOM 1316 C CA . ILE A 1 174 ? -23.534 -12.314 17.888 1.00 49.31 174 ILE A CA 1
ATOM 1317 C C . ILE A 1 174 ? -24.599 -12.420 18.998 1.00 49.31 174 ILE A C 1
ATOM 1319 O O . ILE A 1 174 ? -25.057 -13.503 19.339 1.00 49.31 174 ILE A O 1
ATOM 1323 N N . SER A 1 175 ? -24.949 -11.314 19.652 1.00 46.72 175 SER A N 1
ATOM 1324 C CA . SER A 1 175 ? -25.884 -11.342 20.784 1.00 46.72 175 SER A CA 1
ATOM 1325 C C . SER A 1 175 ? -26.881 -10.187 20.825 1.00 46.72 175 SER A C 1
ATOM 1327 O O . SER A 1 175 ? -27.451 -9.949 21.881 1.00 46.72 175 SER A O 1
ATOM 1329 N N . ASP A 1 176 ? -27.145 -9.537 19.688 1.00 44.50 176 ASP A N 1
ATOM 1330 C CA . ASP A 1 176 ? -28.249 -8.576 19.538 1.00 44.50 176 ASP A CA 1
ATOM 1331 C C . ASP A 1 176 ? -29.205 -9.002 18.405 1.00 44.50 176 ASP A C 1
ATOM 1333 O O . ASP A 1 176 ? -29.388 -8.300 17.408 1.00 44.50 176 ASP A O 1
ATOM 1337 N N . SER A 1 177 ? -29.812 -10.183 18.553 1.00 38.72 177 SER A N 1
ATOM 1338 C CA . SER A 1 177 ? -30.988 -10.616 17.780 1.00 38.72 177 SER A CA 1
ATOM 1339 C C . SER A 1 177 ? -31.966 -11.367 18.665 1.00 38.72 177 SER A C 1
ATOM 1341 O O . SER A 1 177 ? -31.491 -12.316 19.331 1.00 38.72 177 SER A O 1
#

Radius of gyration: 25.96 Å; Cα contacts (8 Å, |Δi|>4): 238; chains: 1; bounding box: 56×56×96 Å